Protein 5HYG (pdb70)

InterPro domains:
  IPR012348 Ribonucleotide reductase-like [G3DSA:1.10.620.20] (25-339)
  IPR025859 AurF/CmlI [PF11583] (31-324)

Radius of gyration: 19.38 Å; Cα contacts (8 Å, |Δi|>4): 356; chains: 1; bounding box: 43×36×59 Å

Secondary structure (DSSP, 8-state):
-HHHHHHHHHHHHH-TT---TTS-SS-GGG-GGGGSGGGGGS-HHHHHHHHHHHHHHHHHHHHHHIIIIIHHHHHHHHHT-STT---HHHHHHHHHHHHHHHHHHHHHHHHHHHHHHHHTS---GGGS---HHHHHHHHHHHH--SHHHHHHHHHHHHHHHHHHHHHHHHHHHT-SSS-HHHHHHHHHHHHHHHHHHHHHHHHHHHHHHHS-HHHHHHHHHHHHHHHHHHHS--HHHHHHHHHHTT-TTHHHHHHHHHHHHTT--S----HHHHHHHHHTT-

Organism: Streptomyces venezuelae (strain ATCC 10712 / CBS 650.69 / DSM 40230 / JCM 4526 / NBRC 13096 / PD 04745) (NCBI:txid953739)

Foldseek 3Di:
DVLLQVCLVCVCPQALVVDDPPFAAADLVLALCSPPCLVVVDDPVLSRVLSLLSLLVLLQQLLLCLPVFALVLLVCLLVVLFPQHDDDSLPSSSVSVNVRSVVLNVLSVVSNVVSCVVVVHCSDPVLFDHFQLNVLLVVQCVPDDDPSLNSLLSLLLNLLCLLQVLLVLVNQLPDPRHDVSSNVSSVSSSSSSVSSLVSSLVVLLRRLVRDDPVSNVSSVVSNVSNNVRVFARRLPRSLSVCVVVVSPPSVVRSVVSCVVCVVPTNRDPPVRVVVSCVVSVD

Structure (mmCIF, N/CA/C/O backbone):
data_5HYG
#
_entry.id   5HYG
#
_cell.length_a   56.539
_cell.length_b   56.539
_cell.length_c   150.474
_cell.angle_alpha   90.00
_cell.angle_beta   90.00
_cell.angle_gamma   1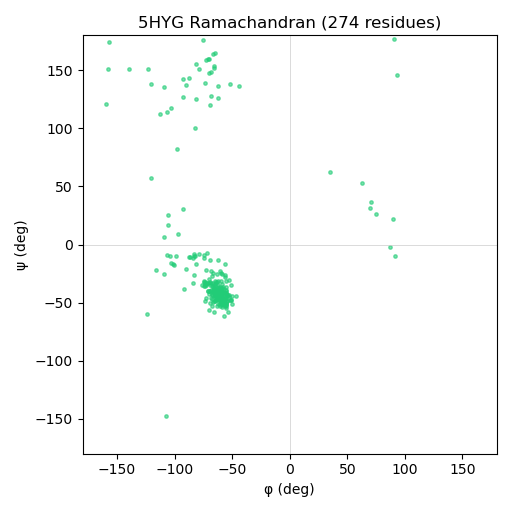20.00
#
_symmetry.space_group_name_H-M   'P 32 2 1'
#
loop_
_entity.id
_entity.type
_entity.pdbx_description
1 polymer 'Uncharacterized protein'
2 non-polymer 'FE (III) ION'
3 non-polymer 'L(+)-TARTARIC ACID'
4 non-polymer 'HYDROGEN PEROXIDE'
5 water water
#
loop_
_atom_site.group_PDB
_atom_site.id
_atom_site.type_symbol
_atom_site.label_atom_id
_atom_site.label_alt_id
_atom_site.label_comp_id
_atom_site.label_asym_id
_atom_site.label_entity_id
_atom_site.label_seq_id
_atom_site.pdbx_PDB_ins_code
_atom_site.Cartn_x
_atom_site.Cartn_y
_atom_site.Cartn_z
_atom_site.occupancy
_atom_site.B_iso_or_equiv
_atom_site.auth_seq_id
_atom_site.auth_comp_id
_atom_site.auth_asym_id
_atom_site.auth_atom_id
_atom_site.pdbx_PDB_model_num
ATOM 1 N N . ASN A 1 13 ? 44.521 30.830 192.645 1.00 62.46 35 ASN A N 1
ATOM 2 C CA . ASN A 1 13 ? 44.711 30.278 191.271 1.00 64.66 35 ASN A CA 1
ATOM 3 C C . ASN A 1 13 ? 46.044 30.728 190.689 1.00 65.09 35 ASN A C 1
ATOM 4 O O . ASN A 1 13 ? 46.189 31.871 190.253 1.00 68.83 35 ASN A O 1
ATOM 9 N N . ALA A 1 14 ? 47.012 29.817 190.676 1.00 62.91 36 ALA A N 1
ATOM 10 C CA . ALA A 1 14 ? 48.367 30.131 190.235 1.00 62.85 36 ALA A CA 1
ATOM 11 C C . ALA A 1 14 ? 48.491 30.268 188.721 1.00 58.31 36 ALA A C 1
ATOM 12 O O . ALA A 1 14 ? 49.523 30.725 188.250 1.00 60.80 36 ALA A O 1
ATOM 14 N N . VAL A 1 15 ? 47.471 29.865 187.963 1.00 55.95 37 VAL A N 1
ATOM 15 C CA . VAL A 1 15 ? 47.446 30.144 186.520 1.00 63.29 37 VAL A CA 1
ATOM 16 C C . VAL A 1 15 ? 47.340 31.660 186.345 1.00 59.56 37 VAL A C 1
ATOM 17 O O . VAL A 1 15 ? 48.206 32.305 185.743 1.00 56.37 37 VAL A O 1
ATOM 21 N N . ILE A 1 16 ? 46.272 32.201 186.921 1.00 60.73 38 ILE A N 1
ATOM 22 C CA . ILE A 1 16 ? 45.970 33.632 186.897 1.00 59.59 38 ILE A CA 1
ATOM 23 C C . ILE A 1 16 ? 47.142 34.442 187.461 1.00 58.21 38 ILE A C 1
ATOM 24 O O . ILE A 1 16 ? 47.627 35.380 186.821 1.00 54.53 38 ILE A O 1
ATOM 29 N N . ASN A 1 17 ? 47.623 34.051 188.639 1.00 61.21 39 ASN A N 1
ATOM 30 C CA . ASN A 1 17 ? 48.624 34.841 189.375 1.00 59.87 39 ASN A CA 1
ATOM 31 C C . ASN A 1 17 ? 49.856 35.242 188.564 1.00 60.14 39 ASN A C 1
ATOM 32 O O . ASN A 1 17 ? 50.247 36.404 188.587 1.00 59.77 39 ASN A O 1
ATOM 37 N N . ARG A 1 18 ? 50.469 34.309 187.841 1.00 61.93 40 ARG A N 1
ATOM 38 C CA . ARG A 1 18 ? 51.707 34.647 187.124 1.00 65.51 40 ARG A CA 1
ATOM 39 C C . ARG A 1 18 ? 51.463 35.316 185.765 1.00 58.01 40 ARG A C 1
ATOM 40 O O . ARG A 1 18 ? 52.300 36.085 185.289 1.00 59.73 40 ARG A O 1
ATOM 48 N N . LEU A 1 19 ? 50.318 35.037 185.157 1.00 57.17 41 LEU A N 1
ATOM 49 C CA . LEU A 1 19 ? 49.874 35.811 183.997 1.00 54.19 41 LEU A CA 1
ATOM 50 C C . LEU A 1 19 ? 49.796 37.274 184.379 1.00 50.70 41 LEU A C 1
ATOM 51 O O . LEU A 1 19 ? 50.339 38.137 183.697 1.00 51.78 41 LEU A O 1
ATOM 56 N N . VAL A 1 20 ? 49.144 37.538 185.501 1.00 49.46 42 VAL A N 1
ATOM 57 C CA . VAL A 1 20 ? 49.111 38.885 186.072 1.00 46.89 42 VAL A CA 1
ATOM 58 C C . VAL A 1 20 ? 50.524 39.386 186.281 1.00 49.35 42 VAL A C 1
ATOM 59 O O . VAL A 1 20 ? 50.831 40.548 185.986 1.00 44.45 42 VAL A O 1
ATOM 63 N N . GLY A 1 21 ? 51.390 38.500 186.776 1.00 51.45 43 GLY A N 1
ATOM 64 C CA . GLY A 1 21 ? 52.745 38.875 187.126 1.00 48.42 43 GLY A CA 1
ATOM 65 C C . GLY A 1 21 ? 53.626 39.281 185.964 1.00 47.76 43 GLY A C 1
ATOM 66 O O . GLY A 1 21 ? 54.299 40.306 186.038 1.00 50.58 43 GLY A O 1
ATOM 67 N N . ASN A 1 22 ? 53.647 38.481 184.898 1.00 49.42 44 ASN A N 1
ATOM 68 C CA . ASN A 1 22 ? 54.550 38.762 183.766 1.00 53.97 44 ASN A CA 1
ATOM 69 C C . ASN A 1 22 ? 53.890 39.334 182.493 1.00 53.19 44 ASN A C 1
ATOM 70 O O . ASN A 1 22 ? 54.503 39.327 181.411 1.00 53.60 44 ASN A O 1
ATOM 75 N N . TRP A 1 23 ? 52.662 39.838 182.620 1.00 49.76 45 TRP A N 1
ATOM 76 C CA . TRP A 1 23 ? 51.973 40.487 181.488 1.00 43.94 45 TRP A CA 1
ATOM 77 C C . TRP A 1 23 ? 52.828 41.610 180.901 1.00 41.12 45 TRP A C 1
ATOM 78 O O . TRP A 1 23 ? 53.026 41.671 179.687 1.00 40.20 45 TRP A O 1
ATOM 89 N N . HIS A 1 24 ? 53.353 42.488 181.754 1.00 43.85 46 HIS A N 1
ATOM 90 C CA . HIS A 1 24 ? 54.237 43.573 181.293 1.00 46.97 46 HIS A CA 1
ATOM 91 C C . HIS A 1 24 ? 55.464 43.066 180.512 1.00 49.80 46 HIS A C 1
ATOM 92 O O . HIS A 1 24 ? 56.098 43.833 179.788 1.00 51.17 46 HIS A O 1
ATOM 99 N N . ARG A 1 25 ? 55.778 41.778 180.637 1.00 53.05 47 ARG A N 1
ATOM 100 C CA . ARG A 1 25 ? 56.901 41.186 179.922 1.00 59.17 47 ARG A CA 1
ATOM 101 C C . ARG A 1 25 ? 56.500 40.578 178.566 1.00 54.11 47 ARG A C 1
ATOM 102 O O . ARG A 1 25 ? 57.246 40.699 177.608 1.00 51.27 47 ARG A O 1
ATOM 110 N N . ARG A 1 26 ? 55.332 39.945 178.472 1.00 51.90 48 ARG A N 1
ATOM 111 C CA . ARG A 1 26 ? 54.975 39.202 177.249 1.00 50.30 48 ARG A CA 1
ATOM 112 C C . ARG A 1 26 ? 54.011 39.921 176.288 1.00 48.54 48 ARG A C 1
ATOM 113 O O . ARG A 1 26 ? 53.874 39.507 175.128 1.00 44.86 48 ARG A O 1
ATOM 121 N N . ALA A 1 27 ? 53.326 40.961 176.767 1.00 45.21 49 ALA A N 1
ATOM 122 C CA . ALA A 1 27 ? 52.198 41.540 176.019 1.00 42.89 49 ALA A CA 1
ATOM 123 C C . ALA A 1 27 ? 52.651 42.228 174.744 1.00 40.89 49 ALA A C 1
ATOM 124 O O . ALA A 1 27 ? 53.513 43.101 174.772 1.00 40.93 49 ALA A O 1
ATOM 126 N N . ALA A 1 28 ? 52.031 41.869 173.628 1.00 44.18 50 ALA A N 1
ATOM 127 C CA . ALA A 1 28 ? 52.337 42.492 172.347 1.00 43.88 50 ALA A CA 1
ATOM 128 C C . ALA A 1 28 ? 52.295 44.027 172.419 1.00 45.78 50 ALA A C 1
ATOM 129 O O . ALA A 1 28 ? 53.088 44.705 171.763 1.00 47.50 50 ALA A O 1
ATOM 131 N N . VAL A 1 29 ? 51.395 44.584 173.231 1.00 43.43 51 VAL A N 1
ATOM 132 C CA . VAL A 1 29 ? 51.262 46.039 173.309 1.00 42.81 51 VAL A CA 1
ATOM 133 C C . VAL A 1 29 ? 52.550 46.735 173.817 1.00 47.92 51 VAL A C 1
ATOM 134 O O . VAL A 1 29 ? 52.691 47.955 173.695 1.00 47.04 51 VAL A O 1
ATOM 138 N N . LYS A 1 30 ? 53.474 45.944 174.361 1.00 50.55 52 LYS A N 1
ATOM 139 C CA . LYS A 1 30 ? 54.805 46.415 174.764 1.00 52.65 52 LYS A CA 1
ATOM 140 C C . LYS A 1 30 ? 55.925 45.667 174.023 1.00 54.27 52 LYS A C 1
ATOM 141 O O . LYS A 1 30 ? 56.282 45.993 172.883 1.00 53.02 52 LYS A O 1
ATOM 147 N N . PHE A 1 40 ? 56.134 45.962 152.450 1.00 62.25 62 PHE A N 1
ATOM 148 C CA . PHE A 1 40 ? 55.049 45.756 151.491 1.00 61.13 62 PHE A CA 1
ATOM 149 C C . PHE A 1 40 ? 55.577 45.376 150.115 1.00 61.42 62 PHE A C 1
ATOM 150 O O . PHE A 1 40 ? 56.338 46.130 149.516 1.00 64.40 62 PHE A O 1
ATOM 158 N N . ASP A 1 41 ? 55.173 44.209 149.621 1.00 59.06 63 ASP A N 1
ATOM 159 C CA . ASP A 1 41 ? 55.449 43.811 148.248 1.00 60.72 63 ASP A CA 1
ATOM 160 C C . ASP A 1 41 ? 54.110 43.766 147.498 1.00 57.74 63 ASP A C 1
ATOM 161 O O . ASP A 1 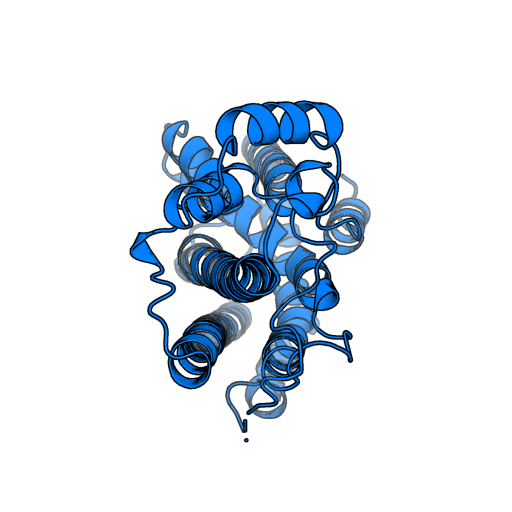41 ? 53.265 42.919 147.796 1.00 51.83 63 ASP A O 1
ATOM 166 N N . PRO A 1 42 ? 53.905 44.684 146.524 1.00 58.64 64 PRO A N 1
ATOM 167 C CA . PRO A 1 42 ? 52.703 44.631 145.678 1.00 52.93 64 PRO A CA 1
ATOM 168 C C . PRO A 1 42 ? 52.565 43.294 144.971 1.00 52.55 64 PRO A C 1
ATOM 169 O O . PRO A 1 42 ? 51.457 42.895 144.638 1.00 52.16 64 PRO A O 1
ATOM 173 N N . GLY A 1 43 ? 53.687 42.613 144.743 1.00 51.32 65 GLY A N 1
ATOM 174 C CA . GLY A 1 43 ? 53.688 41.261 144.192 1.00 52.35 65 GLY A CA 1
ATOM 175 C C . GLY A 1 43 ? 53.160 40.138 145.081 1.00 52.01 65 GLY A C 1
ATOM 176 O O . GLY A 1 43 ? 52.908 39.030 144.588 1.00 56.59 65 GLY A O 1
ATOM 177 N N . ARG A 1 44 ? 52.992 40.390 146.378 1.00 49.51 66 ARG A N 1
ATOM 178 C CA . ARG A 1 44 ? 52.421 39.371 147.287 1.00 48.87 66 ARG A CA 1
ATOM 179 C C . ARG A 1 44 ? 50.904 39.534 147.414 1.00 45.89 66 ARG A C 1
ATOM 180 O O . ARG A 1 44 ? 50.415 40.667 147.492 1.00 46.51 66 ARG A O 1
ATOM 188 N N . PRO A 1 45 ? 50.154 38.415 147.491 1.00 44.11 67 PRO A N 1
ATOM 189 C CA . PRO A 1 45 ? 48.738 38.531 147.843 1.00 40.23 67 PRO A CA 1
ATOM 190 C C . PRO A 1 45 ? 48.542 39.035 149.289 1.00 37.79 67 PRO A C 1
ATOM 191 O O . PRO A 1 45 ? 49.407 38.837 150.152 1.00 33.69 67 PRO A O 1
ATOM 195 N N . ASP A 1 46 ? 47.426 39.710 149.543 1.00 36.93 68 ASP A N 1
ATOM 196 C CA . ASP A 1 46 ? 47.151 40.272 150.867 1.00 34.66 68 ASP A CA 1
ATOM 197 C C . ASP A 1 46 ? 46.455 39.247 151.781 1.00 33.76 68 ASP A C 1
ATOM 198 O O . ASP A 1 46 ? 46.307 39.484 152.975 1.00 35.97 68 ASP A O 1
ATOM 203 N N . PHE A 1 47 ? 46.019 38.133 151.202 1.00 32.37 69 PHE A N 1
ATOM 204 C CA . PHE A 1 47 ? 45.154 37.176 151.853 1.00 33.38 69 PHE A CA 1
ATOM 205 C C . PHE A 1 47 ? 45.341 35.823 151.157 1.00 35.99 69 PHE A C 1
ATOM 206 O O . PHE A 1 47 ? 46.078 35.748 150.175 1.00 35.07 69 PHE A O 1
ATOM 214 N N . ARG A 1 48 ? 44.719 34.767 151.689 1.00 37.98 70 ARG A N 1
ATOM 215 C CA . ARG A 1 48 ? 44.753 33.419 151.097 1.00 41.94 70 ARG A CA 1
ATOM 216 C C . ARG A 1 48 ? 43.567 33.182 150.164 1.00 43.57 70 ARG A C 1
ATOM 217 O O . ARG A 1 48 ? 42.409 33.332 150.572 1.00 41.95 70 ARG A O 1
ATOM 225 N N . GLU A 1 49 ? 43.844 32.758 148.931 1.00 42.16 71 GLU A N 1
ATOM 226 C CA . GLU A 1 49 ? 42.793 32.450 147.966 1.00 43.33 71 GLU A CA 1
ATOM 227 C C . GLU A 1 49 ? 41.790 31.431 148.476 1.00 43.23 71 GLU A C 1
ATOM 228 O O . GLU A 1 49 ? 40.591 31.548 148.193 1.00 39.31 71 GLU A O 1
ATOM 234 N N . ASP A 1 50 ? 42.275 30.417 149.200 1.00 41.50 72 ASP A N 1
ATOM 235 C CA . ASP A 1 50 ? 41.412 29.313 149.651 1.00 39.64 72 ASP A CA 1
ATOM 236 C C . ASP A 1 50 ? 40.428 29.705 150.768 1.00 38.33 72 ASP A C 1
ATOM 237 O O . ASP A 1 50 ? 39.541 28.919 151.119 1.00 38.65 72 ASP A O 1
ATOM 242 N N . MET A 1 51 ? 40.563 30.919 151.300 1.00 33.90 73 MET A N 1
ATOM 243 C CA . MET A 1 51 ? 39.581 31.461 152.257 1.00 35.12 73 MET A CA 1
ATOM 244 C C . MET A 1 51 ? 38.516 32.377 151.618 1.00 34.92 73 MET A C 1
ATOM 245 O O . MET A 1 51 ? 37.753 33.025 152.325 1.00 35.83 73 MET A O 1
ATOM 250 N N . ILE A 1 52 ? 38.485 32.424 150.288 1.00 33.40 74 ILE A N 1
ATOM 251 C CA . ILE A 1 52 ? 37.472 33.163 149.517 1.00 34.42 74 ILE A CA 1
ATOM 252 C C . ILE A 1 52 ? 36.474 32.160 148.983 1.00 35.81 74 ILE A C 1
ATOM 253 O O . ILE A 1 52 ? 36.838 31.279 148.192 1.00 35.78 74 ILE A O 1
ATOM 258 N N . PRO A 1 53 ? 35.203 32.265 149.396 1.00 35.68 75 PRO A N 1
ATOM 259 C CA . PRO A 1 53 ? 34.246 31.275 148.888 1.00 36.82 75 PRO A CA 1
ATOM 260 C C . PRO A 1 53 ? 34.175 31.137 147.359 1.00 37.08 75 PRO A C 1
ATOM 261 O O . PRO A 1 53 ? 34.075 30.008 146.841 1.00 37.63 75 PRO A O 1
ATOM 265 N N A PHE A 1 54 ? 34.208 32.276 146.666 0.50 34.81 76 PHE A N 1
ATOM 266 N N B PHE A 1 54 ? 34.232 32.243 146.629 0.50 37.64 76 PHE A N 1
ATOM 267 C CA A PHE A 1 54 ? 34.151 32.329 145.204 0.50 33.68 76 PHE A CA 1
ATOM 268 C CA B PHE A 1 54 ? 34.113 32.181 145.172 0.50 38.35 76 PHE A CA 1
ATOM 269 C C A PHE A 1 54 ? 35.357 31.654 144.528 0.50 35.90 76 PHE A C 1
ATOM 270 C C B PHE A 1 54 ? 35.391 31.680 144.487 0.50 38.71 76 PHE A C 1
ATOM 271 O O A PHE A 1 54 ? 35.257 31.239 143.380 0.50 34.67 76 PHE A O 1
ATOM 272 O O B PHE A 1 54 ? 35.385 31.421 143.290 0.50 37.83 76 PHE A O 1
ATOM 287 N N . ARG A 1 55 ? 36.482 31.533 145.239 1.00 39.19 77 ARG A N 1
ATOM 288 C CA . ARG A 1 55 ? 37.659 30.807 144.725 1.00 40.01 77 ARG A CA 1
ATOM 289 C C . ARG A 1 55 ? 37.311 29.375 144.310 1.00 41.37 77 ARG A C 1
ATOM 290 O O . ARG A 1 55 ? 37.885 28.856 143.348 1.00 39.35 77 ARG A O 1
ATOM 298 N N . GLY A 1 56 ? 36.376 28.751 145.030 1.00 40.05 78 GLY A N 1
ATOM 299 C CA . GLY A 1 56 ? 35.927 27.387 144.725 1.00 41.34 78 GLY A CA 1
ATOM 300 C C . GLY A 1 56 ? 34.710 27.291 143.821 1.00 40.82 78 GLY A C 1
ATOM 301 O O . GLY A 1 56 ? 33.930 26.353 143.928 1.00 39.82 78 GLY A O 1
ATOM 302 N N . HIS A 1 57 ? 34.536 28.248 142.918 1.00 38.90 79 HIS A N 1
ATOM 303 C CA . HIS A 1 57 ? 33.365 28.251 142.041 1.00 40.40 79 HIS A CA 1
ATOM 304 C C . HIS A 1 57 ? 33.867 28.682 140.659 1.00 40.01 79 HIS A C 1
ATOM 305 O O . HIS A 1 57 ? 34.871 29.389 140.587 1.00 41.76 79 HIS A O 1
ATOM 312 N N . PRO A 1 58 ? 33.214 28.223 139.563 1.00 43.96 80 PRO A N 1
ATOM 313 C CA . PRO A 1 58 ? 33.700 28.561 138.204 1.00 44.72 80 PRO A CA 1
ATOM 314 C C . PRO A 1 58 ? 33.765 30.053 137.875 1.00 44.45 80 PRO A C 1
ATOM 315 O O . PRO A 1 58 ? 34.552 30.452 137.012 1.00 45.10 80 PRO A O 1
ATOM 319 N N . ILE A 1 59 ? 32.958 30.872 138.561 1.00 42.30 81 ILE A N 1
ATOM 320 C CA . ILE A 1 59 ? 32.963 32.336 138.356 1.00 38.33 81 ILE A CA 1
ATOM 321 C C . ILE A 1 59 ? 34.356 32.938 138.558 1.00 36.17 81 ILE A C 1
ATOM 322 O O . ILE A 1 59 ? 34.683 33.950 137.950 1.00 37.36 81 ILE A O 1
ATOM 327 N N . TRP A 1 60 ? 35.183 32.309 139.396 1.00 36.32 82 TRP A N 1
ATOM 328 C CA . TRP A 1 60 ? 36.567 32.755 139.624 1.00 36.68 82 TRP A CA 1
ATOM 329 C C . TRP A 1 60 ? 37.348 32.845 138.304 1.00 43.01 82 TRP A C 1
ATOM 330 O O . TRP A 1 60 ? 38.155 33.763 138.123 1.00 42.37 82 TRP A O 1
ATOM 341 N N . GLU A 1 61 ? 37.078 31.919 137.381 1.00 46.91 83 GLU A N 1
ATOM 342 C CA . GLU A 1 61 ? 37.702 31.935 136.046 1.00 51.54 83 GLU A CA 1
ATOM 343 C C . GLU A 1 61 ? 37.271 33.116 135.179 1.00 50.11 83 GLU A C 1
ATOM 344 O O . GLU A 1 61 ? 37.986 33.501 134.280 1.00 48.75 83 GLU A O 1
ATOM 350 N N . ARG A 1 62 ? 36.105 33.692 135.432 1.00 51.02 84 ARG A N 1
ATOM 351 C CA . ARG A 1 62 ? 35.672 34.865 134.674 1.00 52.96 84 ARG A CA 1
ATOM 352 C C . ARG A 1 62 ? 36.285 36.161 135.222 1.00 47.62 84 ARG A C 1
ATOM 353 O O . ARG A 1 62 ? 36.158 37.209 134.605 1.00 44.37 84 ARG A O 1
ATOM 361 N N . LEU A 1 63 ? 36.932 36.108 136.383 1.00 41.24 85 LEU A N 1
ATOM 362 C CA . LEU A 1 63 ? 37.410 37.333 136.995 1.00 40.29 85 LEU A CA 1
ATOM 363 C C . LEU A 1 63 ? 38.801 37.670 136.459 1.00 40.35 85 LEU A C 1
ATOM 364 O O . LEU A 1 63 ? 39.621 36.767 136.222 1.00 38.26 85 LEU A O 1
ATOM 369 N N . SER A 1 64 ? 39.027 38.976 136.289 1.00 37.97 86 SER A N 1
ATOM 370 C CA . SER A 1 64 ? 40.306 39.563 135.912 1.00 35.39 86 SER A CA 1
ATOM 371 C C . SER A 1 64 ? 41.323 39.477 137.056 1.00 37.74 86 SER A C 1
ATOM 372 O O . SER A 1 64 ? 40.938 39.351 138.241 1.00 33.07 86 SER A O 1
ATOM 375 N N . ASP A 1 65 ? 42.612 39.577 136.712 1.00 35.51 87 ASP A N 1
ATOM 376 C CA . ASP A 1 65 ? 43.676 39.599 137.729 1.00 38.45 87 ASP A CA 1
ATOM 377 C C . ASP A 1 65 ? 43.498 40.769 138.709 1.00 38.90 87 ASP A C 1
ATOM 378 O O . ASP A 1 65 ? 43.764 40.634 139.913 1.00 34.80 87 ASP A O 1
ATOM 383 N N . GLU A 1 66 ? 43.047 41.911 138.190 1.00 34.63 88 GLU A N 1
ATOM 384 C CA . GLU A 1 66 ? 42.751 43.058 139.039 1.00 36.26 88 GLU A CA 1
ATOM 385 C C . GLU A 1 66 ? 41.643 42.760 140.054 1.00 33.27 88 GLU A C 1
ATOM 386 O O . GLU A 1 66 ? 41.782 43.092 141.226 1.00 33.76 88 GLU A O 1
ATOM 392 N N . THR A 1 67 ? 40.547 42.161 139.597 1.00 31.41 89 THR A N 1
ATOM 393 C CA . THR A 1 67 ? 39.428 41.817 140.477 1.00 32.51 89 THR A CA 1
ATOM 394 C C . THR A 1 67 ? 39.838 40.751 141.507 1.00 34.55 89 THR A C 1
ATOM 395 O O . THR A 1 67 ? 39.513 40.879 142.681 1.00 35.22 89 THR A O 1
ATOM 399 N N . ARG A 1 68 ? 40.552 39.717 141.059 1.00 34.12 90 ARG A N 1
ATOM 400 C CA . ARG A 1 68 ? 41.099 38.686 141.956 1.00 35.68 90 ARG A CA 1
ATOM 401 C C . ARG A 1 68 ? 41.952 39.277 143.056 1.00 33.81 90 ARG A C 1
ATOM 402 O O . ARG A 1 68 ? 41.825 38.897 144.225 1.00 35.21 90 ARG A O 1
ATOM 410 N N . SER A 1 69 ? 42.801 40.220 142.674 1.00 30.68 91 SER A N 1
ATOM 411 C CA . SER A 1 69 ? 43.677 40.911 143.601 1.00 30.86 91 SER A CA 1
ATOM 412 C C . SER A 1 69 ? 42.856 41.694 144.624 1.00 31.37 91 SER A C 1
ATOM 413 O O . SER A 1 69 ? 43.145 41.641 145.819 1.00 31.56 91 SER A O 1
ATOM 416 N N . ARG A 1 70 ? 41.834 42.422 144.158 1.00 30.48 92 ARG A N 1
ATOM 417 C CA . ARG A 1 70 ? 41.013 43.244 145.066 1.00 31.89 92 ARG A CA 1
ATOM 418 C C . ARG A 1 70 ? 40.163 42.375 146.003 1.00 29.34 92 ARG A C 1
ATOM 419 O O . ARG A 1 70 ? 39.847 42.790 147.124 1.00 30.64 92 ARG A O 1
ATOM 427 N N . LEU A 1 71 ? 39.749 41.212 145.516 1.00 30.49 93 LEU A N 1
ATOM 428 C CA . LEU A 1 71 ? 39.068 40.223 146.367 1.00 32.05 93 LEU A CA 1
ATOM 429 C C . LEU A 1 71 ? 39.974 39.703 147.502 1.00 32.56 93 LEU A C 1
ATOM 430 O O . LEU A 1 71 ? 39.507 39.486 148.615 1.00 31.33 93 LEU A O 1
ATOM 435 N N . LEU A 1 72 ? 41.256 39.499 147.202 1.00 32.35 94 LEU A N 1
ATOM 436 C CA . LEU A 1 72 ? 42.251 39.154 148.209 1.00 33.83 94 LEU A CA 1
ATOM 437 C C . LEU A 1 72 ? 42.408 40.286 149.253 1.00 33.38 94 LEU A C 1
ATOM 438 O O . LEU A 1 72 ? 42.299 40.037 150.451 1.00 33.43 94 LEU A O 1
ATOM 443 N N . SER A 1 73 ? 42.615 41.523 148.805 1.00 31.13 95 SER A N 1
ATOM 444 C CA . SER A 1 73 ? 42.629 42.696 149.693 1.00 30.48 95 SER A CA 1
ATOM 445 C C . SER A 1 73 ? 41.340 42.798 150.530 1.00 29.93 95 SER A C 1
ATOM 446 O O . SER A 1 73 ? 41.411 42.970 151.741 1.00 26.64 95 SER A O 1
ATOM 449 N N . TRP A 1 74 ? 40.180 42.668 149.889 1.00 26.78 96 TRP A N 1
ATOM 450 C CA . TRP A 1 74 ? 38.880 42.710 150.609 1.00 29.64 96 TRP A CA 1
ATOM 451 C C . TRP A 1 74 ? 38.774 41.602 151.668 1.00 28.52 96 TRP A C 1
ATOM 452 O O . TRP A 1 74 ? 38.200 41.806 152.732 1.00 29.95 96 TRP A O 1
ATOM 463 N N . GLY A 1 75 ? 39.325 40.443 151.328 1.00 26.87 97 GLY A N 1
ATOM 464 C CA . GLY A 1 75 ? 39.400 39.294 152.228 1.00 30.39 97 GLY A CA 1
ATOM 465 C C . GLY A 1 75 ? 40.102 39.634 153.523 1.00 28.18 97 GLY A C 1
ATOM 466 O O . GLY A 1 75 ? 39.544 39.433 154.596 1.00 30.26 97 GLY A O 1
ATOM 467 N N . TRP A 1 76 ? 41.300 40.194 153.415 1.00 26.26 98 TRP A N 1
ATOM 468 C CA . TRP A 1 76 ? 42.089 40.672 154.563 1.00 26.98 98 TRP A CA 1
ATOM 469 C C . TRP A 1 76 ? 41.378 41.746 155.386 1.00 27.86 98 TRP A C 1
ATOM 470 O O . TRP A 1 76 ? 41.245 41.639 156.597 1.00 28.62 98 TRP A O 1
ATOM 481 N N . VAL A 1 77 ? 40.888 42.778 154.705 1.00 28.21 99 VAL A N 1
ATOM 482 C CA . VAL A 1 77 ? 40.064 43.802 155.314 1.00 27.19 99 VAL A CA 1
ATOM 483 C C . VAL A 1 77 ? 38.855 43.214 156.072 1.00 26.18 99 VAL A C 1
ATOM 484 O O . VAL A 1 77 ? 38.595 43.596 157.197 1.00 28.04 99 VAL A O 1
ATOM 488 N N . ALA A 1 78 ? 38.154 42.261 155.469 1.00 26.98 100 ALA A N 1
ATOM 489 C CA . ALA A 1 78 ? 37.030 41.612 156.118 1.00 26.60 100 ALA A CA 1
ATOM 490 C C . ALA A 1 78 ? 37.479 40.798 157.347 1.00 28.18 100 ALA A C 1
ATOM 491 O O . ALA A 1 78 ? 36.834 40.830 158.390 1.00 28.64 100 ALA A O 1
ATOM 493 N N . TYR A 1 79 ? 38.605 40.113 157.221 1.00 28.39 101 TYR A N 1
ATOM 494 C CA . TYR A 1 79 ? 39.172 39.334 158.314 1.00 29.79 101 TYR A CA 1
ATOM 495 C C . TYR A 1 79 ? 39.533 40.245 159.501 1.00 30.19 101 TYR A C 1
ATOM 496 O O . TYR A 1 79 ? 39.281 39.911 160.667 1.00 28.50 101 TYR A O 1
ATOM 505 N N . ASN A 1 80 ? 40.082 41.412 159.201 1.00 29.00 102 ASN A N 1
ATOM 506 C CA . ASN A 1 80 ? 40.393 42.392 160.229 1.00 28.30 102 ASN A CA 1
ATOM 507 C C . ASN A 1 80 ? 39.133 42.923 160.893 1.00 30.22 102 ASN A C 1
ATOM 508 O O . ASN A 1 80 ? 39.087 43.076 162.127 1.00 26.66 102 ASN A O 1
ATOM 513 N N . ARG A 1 81 ? 38.111 43.166 160.073 1.00 27.83 103 ARG A N 1
ATOM 514 C CA . ARG A 1 81 ? 36.856 43.735 160.558 1.00 29.45 103 ARG A CA 1
ATOM 515 C C . ARG A 1 81 ? 36.164 42.768 161.513 1.00 27.80 103 ARG A C 1
ATOM 516 O O . ARG A 1 81 ? 35.615 43.186 162.545 1.00 26.03 103 ARG A O 1
ATOM 524 N N . ASN A 1 82 ? 36.161 41.492 161.139 1.00 27.09 104 ASN A N 1
ATOM 525 C CA . ASN A 1 82 ? 35.570 40.435 161.964 1.00 27.98 104 ASN A CA 1
ATOM 526 C C . ASN A 1 82 ? 36.275 40.373 163.318 1.00 27.29 104 ASN A C 1
ATOM 527 O O . ASN A 1 82 ? 35.636 40.248 164.374 1.00 28.74 104 ASN A O 1
ATOM 532 N N . THR A 1 83 ? 37.594 40.446 163.281 1.00 26.81 105 THR A N 1
ATOM 533 C CA . THR A 1 83 ? 38.402 40.419 164.502 1.00 27.78 105 THR A CA 1
ATOM 534 C C . THR A 1 83 ? 38.110 41.630 165.396 1.00 28.65 105 THR A C 1
ATOM 535 O O . THR A 1 83 ? 37.925 41.465 166.600 1.00 28.44 105 THR A O 1
ATOM 539 N N . VAL A 1 84 ? 38.060 42.833 164.813 1.00 26.18 106 VAL A N 1
ATOM 540 C CA . VAL A 1 84 ? 37.705 44.069 165.559 1.00 26.97 106 VAL A CA 1
ATOM 541 C C . VAL A 1 84 ? 36.293 43.941 166.182 1.00 26.95 106 VAL A C 1
ATOM 542 O O . VAL A 1 84 ? 36.055 44.292 167.349 1.00 25.31 106 VAL A O 1
ATOM 546 N N . LEU A 1 85 ? 35.351 43.468 165.378 1.00 25.23 107 LEU A N 1
ATOM 547 C CA . LEU A 1 85 ? 33.986 43.274 165.850 1.00 26.47 107 LEU A CA 1
ATOM 548 C C . LEU A 1 85 ? 33.897 42.266 167.035 1.00 26.80 107 LEU A C 1
ATOM 549 O O . LEU A 1 85 ? 33.150 42.513 167.991 1.00 26.61 107 LEU A O 1
ATOM 554 N N . ILE A 1 86 ? 34.647 41.166 166.961 1.00 26.47 108 ILE A N 1
ATOM 555 C CA . ILE A 1 86 ? 34.808 40.223 168.085 1.00 27.86 108 ILE A CA 1
ATOM 556 C C . ILE A 1 86 ? 35.367 40.906 169.345 1.00 28.48 108 ILE A C 1
ATOM 557 O O . ILE A 1 86 ? 34.768 40.810 170.432 1.00 30.74 108 ILE A O 1
ATOM 562 N N . GLU A 1 87 ? 36.459 41.647 169.206 1.00 27.58 109 GLU A N 1
ATOM 563 C CA . GLU A 1 87 ? 37.071 42.315 170.357 1.00 29.64 109 GLU A CA 1
ATOM 564 C C . GLU A 1 87 ? 36.129 43.332 170.977 1.00 29.06 109 GLU A C 1
ATOM 565 O O . GLU A 1 87 ? 35.991 43.382 172.177 1.00 28.89 109 GLU A O 1
ATOM 571 N N . GLN A 1 88 ? 35.500 44.152 170.146 1.00 28.41 110 GLN A N 1
ATOM 572 C CA . GLN A 1 88 ? 34.691 45.272 170.615 1.00 29.52 110 GLN A CA 1
ATOM 573 C C . GLN A 1 88 ? 33.251 44.877 170.996 1.00 29.59 110 GLN A C 1
ATOM 574 O O . GLN A 1 88 ? 32.682 45.475 171.884 1.00 26.00 110 GLN A O 1
ATOM 580 N N . ARG A 1 89 ? 32.654 43.892 170.321 1.00 29.12 111 ARG A N 1
ATOM 581 C CA . ARG A 1 89 ? 31.248 43.564 170.598 1.00 31.44 111 ARG A CA 1
ATOM 582 C C . ARG A 1 89 ? 31.044 42.349 171.489 1.00 30.31 111 ARG A C 1
ATOM 583 O O . ARG A 1 89 ? 29.960 42.183 172.037 1.00 29.00 111 ARG A O 1
ATOM 591 N N . ILE A 1 90 ? 32.069 41.503 171.627 1.00 28.09 112 ILE A N 1
ATOM 592 C CA . ILE A 1 90 ? 31.928 40.226 172.313 1.00 27.88 112 ILE A CA 1
ATOM 593 C C . ILE A 1 90 ? 32.927 40.104 173.461 1.00 29.12 112 ILE A C 1
ATOM 594 O O . ILE A 1 90 ? 32.524 40.026 174.620 1.00 28.12 112 ILE A O 1
ATOM 599 N N . ALA A 1 91 ? 34.213 40.175 173.136 1.00 27.95 113 ALA A N 1
ATOM 600 C CA . ALA A 1 91 ? 35.267 39.884 174.097 1.00 29.36 113 ALA A CA 1
ATOM 601 C C . ALA A 1 91 ? 35.382 40.938 175.184 1.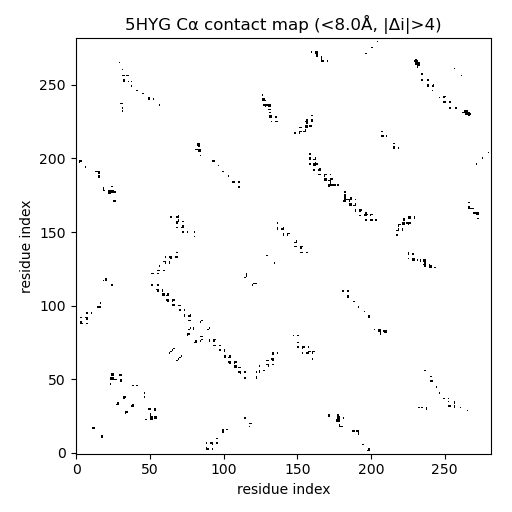00 29.22 113 ALA A C 1
ATOM 602 O O . ALA A 1 91 ? 35.287 40.636 176.375 1.00 28.04 113 ALA A O 1
ATOM 604 N N . ASN A 1 92 ? 35.582 42.198 174.802 1.00 30.28 114 ASN A N 1
ATOM 605 C CA . ASN A 1 92 ? 35.744 43.226 175.820 1.00 28.67 114 ASN A CA 1
ATOM 606 C C . ASN A 1 92 ? 34.443 43.417 176.645 1.00 31.14 114 ASN A C 1
ATOM 607 O O . ASN A 1 92 ? 34.508 43.597 177.864 1.00 30.48 114 ASN A O 1
ATOM 612 N N . PRO A 1 93 ? 33.264 43.344 175.992 1.00 28.69 115 PRO A N 1
ATOM 613 C CA . PRO A 1 93 ? 32.048 43.474 176.800 1.00 30.45 115 PRO A CA 1
ATOM 614 C C . PRO A 1 93 ? 31.890 42.345 177.843 1.00 29.70 115 PRO A C 1
ATOM 615 O O . PRO A 1 93 ? 31.465 42.615 178.971 1.00 28.00 115 PRO A O 1
ATOM 619 N N . ALA A 1 94 ? 32.296 41.124 177.492 1.00 27.10 116 ALA A N 1
ATOM 620 C CA . ALA A 1 94 ? 32.297 40.034 178.452 1.00 27.23 116 ALA A CA 1
ATOM 621 C C . ALA A 1 94 ? 33.292 40.288 179.579 1.00 27.75 116 ALA A C 1
ATOM 622 O O . ALA A 1 94 ? 32.962 40.121 180.760 1.00 28.48 116 ALA A O 1
ATOM 624 N N . PHE A 1 95 ? 34.490 40.742 179.222 1.00 28.55 117 PHE A N 1
ATOM 625 C CA . PHE A 1 95 ? 35.507 41.096 180.207 1.00 28.14 117 PHE A CA 1
ATOM 626 C C . PHE A 1 95 ? 35.027 42.160 181.178 1.00 29.42 117 PHE A C 1
ATOM 627 O O . PHE A 1 95 ? 35.299 42.059 182.361 1.00 27.86 117 PHE A O 1
ATOM 635 N N . GLU A 1 96 ? 34.317 43.165 180.660 1.00 30.78 118 GLU A N 1
ATOM 636 C CA . GLU A 1 96 ? 33.768 44.259 181.465 1.00 36.13 118 GLU A CA 1
ATOM 637 C C . GLU A 1 96 ? 32.686 43.757 182.445 1.00 34.06 118 GLU A C 1
ATOM 638 O O . GLU A 1 96 ? 32.642 44.183 183.609 1.00 31.48 118 GLU A O 1
ATOM 644 N N . LEU A 1 97 ? 31.828 42.851 181.968 1.00 30.99 119 LEU A N 1
ATOM 645 C CA . LEU A 1 97 ? 30.824 42.186 182.826 1.00 31.08 119 LEU A CA 1
ATOM 646 C C . LEU A 1 97 ? 31.446 41.347 183.930 1.00 30.50 119 LEU A C 1
ATOM 647 O O . LEU A 1 97 ? 30.997 41.378 185.063 1.00 32.00 119 LEU A O 1
ATOM 652 N N . VAL A 1 98 ? 32.514 40.632 183.606 1.00 31.91 120 VAL A N 1
ATOM 653 C CA . VAL A 1 98 ? 33.296 39.909 184.617 1.00 30.98 120 VAL A CA 1
ATOM 654 C C . VAL A 1 98 ? 33.776 40.843 185.729 1.00 32.67 120 VAL A C 1
ATOM 655 O O . VAL A 1 98 ? 33.536 40.580 186.913 1.00 35.25 120 VAL A O 1
ATOM 659 N N . ILE A 1 99 ? 34.424 41.943 185.367 1.00 33.46 121 ILE A N 1
ATOM 660 C CA . ILE A 1 99 ? 34.910 42.876 186.387 1.00 37.39 121 ILE A CA 1
ATOM 661 C C . ILE A 1 99 ? 33.771 43.538 187.177 1.00 41.49 121 ILE A C 1
ATOM 662 O O . ILE A 1 99 ? 33.938 43.832 188.364 1.00 45.62 121 ILE A O 1
ATOM 667 N N . GLY A 1 100 ? 32.639 43.798 186.521 1.00 41.24 122 GLY A N 1
ATOM 668 C CA . GLY A 1 100 ? 31.475 44.403 187.184 1.00 42.82 122 GLY A CA 1
ATOM 669 C C . GLY A 1 100 ? 30.702 43.461 188.098 1.00 44.22 122 GLY A C 1
ATOM 670 O O . GLY A 1 100 ? 29.809 43.892 188.818 1.00 45.97 122 GLY A O 1
ATOM 671 N N . GLY A 1 101 ? 31.022 42.172 188.062 1.00 42.86 123 GLY A N 1
ATOM 672 C CA . GLY A 1 101 ? 30.424 41.208 188.978 1.00 43.30 123 GLY A CA 1
ATOM 673 C C . GLY A 1 101 ? 29.142 40.579 188.470 1.00 41.56 123 GLY A C 1
ATOM 674 O O . GLY A 1 101 ? 28.359 40.070 189.257 1.00 42.47 123 GLY A O 1
ATOM 675 N N . ALA A 1 102 ? 28.932 40.589 187.155 1.00 38.28 124 ALA A N 1
ATOM 676 C CA . ALA A 1 102 ? 27.759 39.944 186.560 1.00 38.49 124 ALA A CA 1
ATOM 677 C C . ALA A 1 102 ? 27.628 38.426 186.792 1.00 38.17 124 ALA A C 1
ATOM 678 O O . ALA A 1 102 ? 26.522 37.895 186.676 1.00 34.23 124 ALA A O 1
ATOM 680 N N . TYR A 1 103 ? 28.736 37.734 187.083 1.00 35.63 125 TYR A N 1
ATOM 681 C CA . TYR A 1 103 ? 28.765 36.263 187.127 1.00 37.96 125 TYR A CA 1
ATOM 682 C C . TYR A 1 103 ? 29.178 35.766 188.521 1.00 40.65 125 TYR A C 1
ATOM 683 O O . TYR A 1 103 ? 30.097 36.337 189.117 1.00 39.66 125 TYR A O 1
ATOM 692 N N . PRO A 1 104 ? 28.516 34.707 189.036 1.00 40.43 126 PRO A N 1
ATOM 693 C CA . PRO A 1 104 ? 28.972 34.100 190.293 1.00 41.59 126 PRO A CA 1
ATOM 694 C C . PRO A 1 104 ? 30.258 33.314 190.113 1.00 41.86 126 PRO A C 1
ATOM 695 O O . PRO A 1 104 ? 30.582 32.883 188.991 1.00 43.88 126 PRO A O 1
ATOM 699 N N . GLY A 1 105 ? 30.971 33.107 191.212 1.00 41.89 127 GLY A N 1
ATOM 700 C CA . GLY A 1 105 ? 32.166 32.266 191.225 1.00 42.56 127 GLY A CA 1
ATOM 701 C C . GLY A 1 105 ? 33.481 32.945 190.861 1.00 44.35 127 GLY A C 1
ATOM 702 O O . GLY A 1 105 ? 34.523 32.303 190.871 1.00 39.46 127 GLY A O 1
ATOM 703 N N . LEU A 1 106 ? 33.430 34.226 190.513 1.00 46.02 128 LEU A N 1
ATOM 704 C CA . LEU A 1 106 ? 34.617 34.974 190.117 1.00 48.15 128 LEU A CA 1
ATOM 705 C C . LEU A 1 106 ? 34.930 35.925 191.273 1.00 49.38 128 LEU A C 1
ATOM 706 O O . LEU A 1 106 ? 34.679 35.572 192.424 1.00 51.84 128 LEU A O 1
ATOM 711 N N . GLY A 1 107 ? 35.471 37.104 190.991 1.00 47.11 129 GLY A N 1
ATOM 712 C CA . GLY A 1 107 ? 35.835 38.046 192.040 1.00 49.92 129 GLY A CA 1
ATOM 713 C C . GLY A 1 107 ? 37.270 37.812 192.461 1.00 48.89 129 GLY A C 1
ATOM 714 O O . GLY A 1 107 ? 37.931 36.893 191.983 1.00 47.70 129 GLY A O 1
ATOM 715 N N . GLY A 1 108 ? 37.764 38.644 193.363 1.00 47.78 130 GLY A N 1
ATOM 716 C CA . GLY A 1 108 ? 39.162 38.564 193.750 1.00 45.54 130 GLY A CA 1
ATOM 717 C C . GLY A 1 108 ? 39.978 39.520 192.896 1.00 45.79 130 GLY A C 1
ATOM 718 O O . GLY A 1 108 ? 39.696 39.741 191.702 1.00 42.85 130 GLY A O 1
ATOM 719 N N . GLN A 1 109 ? 40.998 40.081 193.523 1.00 42.36 131 GLN A N 1
ATOM 720 C CA . GLN A 1 109 ? 41.746 41.191 192.961 1.00 39.94 131 GLN A CA 1
ATOM 721 C C . GLN A 1 109 ? 42.541 40.732 191.766 1.00 39.61 131 GLN A C 1
ATOM 722 O O . GLN A 1 109 ? 42.643 41.437 190.764 1.00 36.46 131 GLN A O 1
ATOM 728 N N . GLN A 1 110 ? 43.114 39.540 191.884 1.00 38.74 132 GLN A N 1
ATOM 729 C CA . GLN A 1 110 ? 44.023 39.033 190.865 1.00 39.32 132 GLN A CA 1
ATOM 730 C C . GLN A 1 110 ? 43.322 38.791 189.531 1.00 38.27 132 GLN A C 1
ATOM 731 O O . GLN A 1 110 ? 43.857 39.145 188.486 1.00 39.57 132 GLN A O 1
ATOM 737 N N . LEU A 1 111 ? 42.125 38.218 189.582 1.00 36.50 133 LEU A N 1
ATOM 738 C CA . LEU A 1 111 ? 41.299 38.050 188.387 1.00 38.89 133 LEU A CA 1
ATOM 739 C C . LEU A 1 111 ? 40.948 39.392 187.729 1.00 36.72 133 LEU A C 1
ATOM 740 O O . LEU A 1 111 ? 40.995 39.496 186.506 1.00 35.32 133 LEU A O 1
ATOM 745 N N . GLU A 1 112 ? 40.577 40.384 188.546 1.00 35.04 134 GLU A N 1
ATOM 746 C CA . GLU A 1 112 ? 40.239 41.716 188.042 1.00 39.16 134 GLU A CA 1
ATOM 747 C C . GLU A 1 112 ? 41.430 42.293 187.292 1.00 37.06 134 GLU A C 1
ATOM 748 O O . GLU A 1 112 ? 41.248 42.916 186.243 1.00 38.25 134 GLU A O 1
ATOM 754 N N . LEU A 1 113 ? 42.644 42.074 187.811 1.00 33.21 135 LEU A N 1
ATOM 755 C CA . LEU A 1 113 ? 43.851 42.590 187.153 1.00 32.48 135 LEU A CA 1
ATOM 756 C C . LEU A 1 113 ? 44.146 41.833 185.866 1.00 32.01 135 LEU A C 1
ATOM 757 O O . LEU A 1 113 ? 44.529 42.445 184.863 1.00 29.91 135 LEU A O 1
ATOM 762 N N . ALA A 1 114 ? 43.955 40.508 185.880 1.00 32.05 136 ALA A N 1
ATOM 763 C CA . ALA A 1 114 ? 44.203 39.696 184.677 1.00 33.59 136 ALA A CA 1
ATOM 764 C C . ALA A 1 114 ? 43.276 40.108 183.548 1.00 33.16 136 ALA A C 1
ATOM 765 O O . ALA A 1 114 ? 43.700 40.153 182.389 1.00 33.36 136 ALA A O 1
ATOM 767 N N . VAL A 1 115 ? 42.010 40.359 183.896 1.00 31.70 137 VAL A N 1
ATOM 768 C CA . VAL A 1 115 ? 40.970 40.684 182.913 1.00 32.42 137 VAL A CA 1
ATOM 769 C C . VAL A 1 115 ? 41.209 42.119 182.389 1.00 31.24 137 VAL A C 1
ATOM 770 O O . VAL A 1 115 ? 41.242 42.347 181.183 1.00 29.47 137 VAL A O 1
ATOM 774 N N . ALA A 1 116 ? 41.469 43.056 183.304 1.00 32.42 138 ALA A N 1
ATOM 775 C CA . ALA A 1 116 ? 41.794 44.424 182.947 1.00 31.21 138 ALA A CA 1
ATOM 776 C C . ALA A 1 116 ? 42.982 44.448 181.983 1.00 33.36 138 ALA A C 1
ATOM 777 O O . ALA A 1 116 ? 42.978 45.191 181.003 1.00 30.65 138 ALA A O 1
ATOM 779 N N . GLN A 1 117 ? 43.984 43.622 182.251 1.00 32.64 139 GLN A N 1
ATOM 780 C CA . GLN A 1 117 ? 45.108 43.474 181.324 1.00 33.74 139 GLN A CA 1
ATOM 781 C C . GLN A 1 117 ? 44.666 42.972 179.947 1.00 30.52 139 GLN A C 1
ATOM 782 O O . GLN A 1 117 ? 45.100 43.501 178.933 1.00 29.67 139 GLN A O 1
ATOM 788 N N . ALA A 1 118 ? 43.816 41.945 179.919 1.00 28.00 140 ALA A N 1
ATOM 789 C CA . ALA A 1 118 ? 43.370 41.381 178.652 1.00 28.23 140 ALA A CA 1
ATOM 790 C C . ALA A 1 118 ? 42.567 42.404 177.857 1.00 28.65 140 ALA A C 1
ATOM 791 O O . ALA A 1 118 ? 42.619 42.399 176.620 1.00 28.99 140 ALA A O 1
ATOM 793 N N . MET A 1 119 ? 41.843 43.279 178.562 1.00 28.29 141 MET A N 1
ATOM 794 C CA . MET A 1 119 ? 41.096 44.349 177.900 1.00 27.34 141 MET A CA 1
ATOM 795 C C . MET A 1 119 ? 42.033 45.303 177.175 1.00 28.47 141 MET A C 1
ATOM 796 O O . MET A 1 119 ? 41.707 45.751 176.076 1.00 28.59 141 MET A O 1
ATOM 801 N N . VAL A 1 120 ? 43.169 45.636 177.799 1.00 28.42 142 VAL A N 1
ATOM 802 C CA . VAL A 1 120 ? 44.214 46.409 177.112 1.00 29.06 142 VAL A CA 1
ATOM 803 C C . VAL A 1 120 ? 44.672 45.679 175.863 1.00 27.80 142 VAL A C 1
ATOM 804 O O . VAL A 1 120 ? 44.738 46.260 174.774 1.00 30.53 142 VAL A O 1
ATOM 808 N N . ASP A 1 121 ? 44.944 44.398 176.002 1.00 27.36 143 ASP A N 1
ATOM 809 C CA . ASP A 1 121 ? 45.376 43.584 174.853 1.00 27.07 143 ASP A CA 1
ATOM 810 C C . ASP A 1 121 ? 44.362 43.639 173.714 1.00 28.20 143 ASP A C 1
ATOM 811 O O . ASP A 1 121 ? 44.724 43.901 172.567 1.00 29.36 143 ASP A O 1
ATOM 816 N N . GLU A 1 122 ? 43.093 43.397 174.022 1.00 27.81 144 GLU A N 1
ATOM 817 C CA . GLU A 1 122 ? 42.043 43.399 172.976 1.00 27.66 144 GLU A CA 1
ATOM 818 C C . GLU A 1 122 ? 41.948 44.729 172.240 1.00 28.37 144 GLU A C 1
ATOM 819 O O . GLU A 1 122 ? 41.782 44.771 171.023 1.00 30.27 144 GLU A O 1
ATOM 825 N N . GLN A 1 123 ? 42.057 45.819 172.978 1.00 26.92 145 GLN A N 1
ATOM 826 C CA . GLN A 1 123 ? 42.064 47.110 172.374 1.00 29.22 145 GLN A CA 1
ATOM 827 C C . GLN A 1 123 ? 43.292 47.312 171.451 1.00 29.90 145 GLN A C 1
ATOM 828 O O . GLN A 1 123 ? 43.163 47.878 170.358 1.00 29.07 145 GLN A O 1
ATOM 834 N N . TYR A 1 124 ? 44.448 46.820 171.881 1.00 27.84 146 TYR A N 1
ATOM 835 C CA . TYR A 1 124 ? 45.647 46.863 171.057 1.00 29.67 146 TYR A CA 1
ATOM 836 C C . TYR A 1 124 ? 45.527 45.997 169.803 1.00 28.32 146 TYR A C 1
ATOM 837 O O . TYR A 1 124 ? 45.902 46.434 168.722 1.00 27.80 146 TYR A O 1
ATOM 846 N N . HIS A 1 125 ? 44.926 44.814 169.931 1.00 28.00 147 HIS A N 1
ATOM 847 C CA . HIS A 1 125 ? 44.602 43.958 168.783 1.00 29.03 147 HIS A CA 1
ATOM 848 C C . HIS A 1 125 ? 43.659 44.611 167.775 1.00 29.08 147 HIS A C 1
ATOM 849 O O . HIS A 1 125 ? 43.877 44.520 166.559 1.00 28.72 147 HIS A O 1
ATOM 856 N N . THR A 1 126 ? 42.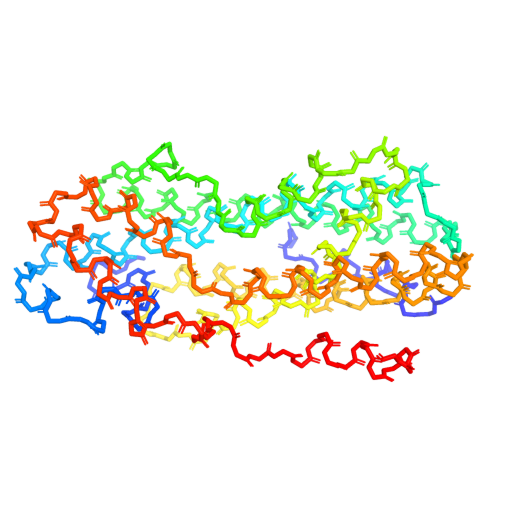644 45.288 168.298 1.00 28.72 148 THR A N 1
ATOM 857 C CA . THR A 1 126 ? 41.760 46.160 167.516 1.00 28.94 148 THR A CA 1
ATOM 858 C C . THR A 1 126 ? 42.594 47.203 166.763 1.00 27.34 148 THR A C 1
ATOM 859 O O . THR A 1 126 ? 42.424 47.389 165.573 1.00 26.07 148 THR A O 1
ATOM 863 N N . LEU A 1 127 ? 43.544 47.847 167.429 1.00 27.01 149 LEU A N 1
ATOM 864 C CA . LEU A 1 127 ? 44.356 48.831 166.717 1.00 27.36 149 LEU A CA 1
ATOM 865 C C . LEU A 1 127 ? 45.241 48.205 165.617 1.00 27.89 149 LEU A C 1
ATOM 866 O O . LEU A 1 127 ? 45.448 48.817 164.551 1.00 28.89 149 LEU A O 1
ATOM 871 N N . MET A 1 128 ? 45.779 47.020 165.890 1.00 27.28 150 MET A N 1
ATOM 872 C CA . MET A 1 128 ? 46.673 46.317 164.967 1.00 30.93 150 MET A CA 1
ATOM 873 C C . MET A 1 128 ? 45.916 45.927 163.711 1.00 29.47 150 MET A C 1
ATOM 874 O O . MET A 1 128 ? 46.411 46.052 162.596 1.00 29.43 150 MET A O 1
ATOM 879 N N . HIS A 1 129 ? 44.693 45.481 163.894 1.00 27.98 151 HIS A N 1
ATOM 880 C CA . HIS A 1 129 ? 43.864 45.059 162.793 1.00 28.02 151 HIS A CA 1
ATOM 881 C C . HIS A 1 129 ? 43.289 46.250 162.013 1.00 29.16 151 HIS A C 1
ATOM 882 O O . HIS A 1 129 ? 43.125 46.178 160.789 1.00 28.90 151 HIS A O 1
ATOM 889 N N . ILE A 1 130 ? 42.984 47.336 162.707 1.00 28.92 152 ILE A N 1
ATOM 890 C CA . ILE A 1 130 ? 42.629 48.582 162.017 1.00 30.44 152 ILE A CA 1
ATOM 891 C C . ILE A 1 130 ? 43.824 49.056 161.174 1.00 31.06 152 ILE A C 1
ATOM 892 O O . ILE A 1 130 ? 43.642 49.426 160.029 1.00 31.91 152 ILE A O 1
ATOM 897 N N . ASN A 1 131 ? 45.038 48.995 161.726 1.00 31.05 153 ASN A N 1
ATOM 898 C CA . ASN A 1 131 ? 46.245 49.408 160.990 1.00 31.17 153 ASN A CA 1
ATOM 899 C C . ASN A 1 131 ? 46.549 48.480 159.815 1.00 32.55 153 ASN A C 1
ATOM 900 O O . ASN A 1 131 ? 47.020 48.935 158.764 1.00 33.04 153 ASN A O 1
ATOM 905 N N . GLY A 1 132 ? 46.303 47.182 159.987 1.00 29.56 154 GLY A N 1
ATOM 906 C CA . GLY A 1 132 ? 46.452 46.213 158.897 1.00 32.21 154 GLY A CA 1
ATOM 907 C C . GLY A 1 132 ? 45.661 46.579 157.641 1.00 34.04 154 GLY A C 1
ATOM 908 O O . GLY A 1 132 ? 46.160 46.461 156.489 1.00 32.22 154 GLY A O 1
ATOM 909 N N . SER A 1 133 ? 44.423 47.012 157.862 1.00 31.79 155 SER A N 1
ATOM 910 C CA . SER A 1 133 ? 43.558 47.461 156.797 1.00 30.37 155 SER A CA 1
ATOM 911 C C . SER A 1 133 ? 44.027 48.808 156.225 1.00 32.18 155 SER A C 1
ATOM 912 O O . SER A 1 133 ? 44.009 49.003 155.007 1.00 29.42 155 SER A O 1
ATOM 915 N N . ALA A 1 134 ? 44.474 49.697 157.106 1.00 29.81 156 ALA A N 1
ATOM 916 C CA . ALA A 1 134 ? 44.934 51.003 156.718 1.00 30.73 156 ALA A CA 1
ATOM 917 C C . ALA A 1 134 ? 46.152 50.891 155.801 1.00 33.53 156 ALA A C 1
ATOM 918 O O . ALA A 1 134 ? 46.226 51.583 154.793 1.00 30.92 156 ALA A O 1
ATOM 920 N N . VAL A 1 135 ? 47.094 50.023 156.153 1.00 32.28 157 VAL A N 1
ATOM 921 C CA . VAL A 1 135 ? 48.284 49.826 155.334 1.00 36.16 157 VAL A CA 1
ATOM 922 C C . VAL A 1 135 ? 47.868 49.359 153.944 1.00 36.98 157 VAL A C 1
ATOM 923 O O . VAL A 1 135 ? 48.322 49.919 152.945 1.00 37.77 157 VAL A O 1
ATOM 927 N N . THR A 1 136 ? 46.985 48.355 153.894 1.00 35.35 158 THR A N 1
ATOM 928 C CA . THR A 1 136 ? 46.437 47.830 152.641 1.00 34.45 158 THR A CA 1
ATOM 929 C C . THR A 1 136 ? 45.756 48.891 151.774 1.00 34.71 158 THR A C 1
ATOM 930 O O . THR A 1 136 ? 46.010 48.963 150.565 1.00 35.99 158 THR A O 1
ATOM 934 N N . ARG A 1 137 ? 44.910 49.703 152.387 1.00 35.68 159 ARG A N 1
ATOM 935 C CA . ARG A 1 137 ? 44.256 50.816 151.683 1.00 34.88 159 ARG A CA 1
ATOM 936 C C . ARG A 1 137 ? 45.290 51.801 151.103 1.00 37.74 159 ARG A C 1
ATOM 937 O O . ARG A 1 137 ? 45.232 52.154 149.920 1.00 34.94 159 ARG A O 1
ATOM 945 N N . ARG A 1 138 ? 46.250 52.186 151.934 1.00 36.59 160 ARG A N 1
ATOM 946 C CA . ARG A 1 138 ? 47.284 53.126 151.536 1.00 43.65 160 ARG A CA 1
ATOM 947 C C . ARG A 1 138 ? 48.166 52.548 150.413 1.00 44.35 160 ARG A C 1
ATOM 948 O O . ARG A 1 138 ? 48.400 53.221 149.404 1.00 46.01 160 ARG A O 1
ATOM 956 N N . MET A 1 139 ? 48.623 51.304 150.571 1.00 42.93 161 MET A N 1
ATOM 957 C CA . MET A 1 139 ? 49.533 50.686 149.602 1.00 43.75 161 MET A CA 1
ATOM 958 C C . MET A 1 139 ? 48.848 50.257 148.306 1.00 46.02 161 MET A C 1
ATOM 959 O O . MET A 1 139 ? 49.460 50.346 147.239 1.00 43.38 161 MET A O 1
ATOM 964 N N . ARG A 1 140 ? 47.600 49.776 148.375 1.00 41.78 162 ARG A N 1
ATOM 965 C CA . ARG A 1 140 ? 46.869 49.399 147.160 1.00 41.95 162 ARG A CA 1
ATOM 966 C C . ARG A 1 140 ? 46.207 50.609 146.490 1.00 42.17 162 ARG A C 1
ATOM 967 O O . ARG A 1 140 ? 45.659 50.478 145.395 1.00 43.60 162 ARG A O 1
ATOM 975 N N . ARG A 1 141 ? 46.209 51.754 147.170 1.00 41.73 163 ARG A N 1
ATOM 976 C CA . ARG A 1 141 ? 45.635 52.986 146.634 1.00 48.56 163 ARG A CA 1
ATOM 977 C C . ARG A 1 141 ? 44.144 52.829 146.407 1.00 44.76 163 ARG A C 1
ATOM 978 O O . ARG A 1 141 ? 43.660 53.096 145.315 1.00 37.15 163 ARG A O 1
ATOM 986 N N . SER A 1 142 ? 43.426 52.388 147.448 1.00 44.41 164 SER A N 1
ATOM 987 C CA . SER A 1 142 ? 41.978 52.140 147.354 1.00 41.71 164 SER A CA 1
ATOM 988 C C . SER A 1 142 ? 41.280 52.163 148.720 1.00 40.28 164 SER A C 1
ATOM 989 O O . SER A 1 142 ? 41.889 51.872 149.754 1.00 40.98 164 SER A O 1
ATOM 992 N N . ASP A 1 143 ? 40.009 52.550 148.706 1.00 39.26 165 ASP A N 1
ATOM 993 C CA . ASP A 1 143 ? 39.211 52.728 149.916 1.00 37.79 165 ASP A CA 1
ATOM 994 C C . ASP A 1 143 ? 39.032 51.472 150.782 1.00 36.80 165 ASP A C 1
ATOM 995 O O . ASP A 1 143 ? 39.262 51.522 151.995 1.00 37.51 165 ASP A O 1
ATOM 1000 N N . PHE A 1 144 ? 38.597 50.375 150.161 1.00 37.31 166 PHE A N 1
ATOM 1001 C CA . PHE A 1 144 ? 38.186 49.152 150.856 1.00 34.21 166 PHE A CA 1
ATOM 1002 C C . PHE A 1 144 ? 37.505 49.516 152.181 1.00 34.86 166 PHE A C 1
ATOM 1003 O O . PHE A 1 144 ? 37.991 49.181 153.278 1.00 31.28 166 PHE A O 1
ATOM 1011 N N . SER A 1 145 ? 36.386 50.223 152.079 1.00 31.74 167 SER A N 1
ATOM 1012 C CA . SER A 1 145 ? 35.775 50.794 153.265 1.00 34.71 167 SER A CA 1
ATOM 1013 C C . SER A 1 145 ? 35.099 49.744 154.135 1.00 32.20 167 SER A C 1
ATOM 1014 O O . SER A 1 145 ? 34.416 48.867 153.623 1.00 30.86 167 SER A O 1
ATOM 1017 N N . ASP A 1 146 ? 35.262 49.870 155.447 1.00 31.55 168 ASP A N 1
ATOM 1018 C CA . ASP A 1 146 ? 34.568 48.995 156.380 1.00 34.26 168 ASP A CA 1
ATOM 1019 C C . ASP A 1 146 ? 33.070 49.188 156.272 1.00 35.16 168 ASP A C 1
ATOM 1020 O O . ASP A 1 146 ? 32.328 48.285 156.621 1.00 32.56 168 ASP A O 1
ATOM 1025 N N . ARG A 1 147 ? 32.631 50.370 155.828 1.00 37.99 169 ARG A N 1
ATOM 1026 C CA . ARG A 1 147 ? 31.189 50.694 155.749 1.00 40.30 169 ARG A CA 1
ATOM 1027 C C . ARG A 1 147 ? 30.481 49.871 154.689 1.00 36.47 169 ARG A C 1
ATOM 1028 O O . ARG A 1 147 ? 29.280 49.703 154.761 1.00 35.15 169 ARG A O 1
ATOM 1036 N N . VAL A 1 148 ? 31.234 49.371 153.708 1.00 36.58 170 VAL A N 1
ATOM 1037 C CA . VAL A 1 148 ? 30.729 48.415 152.714 1.00 36.10 170 VAL A CA 1
ATOM 1038 C C . VAL A 1 148 ? 30.396 47.045 153.342 1.00 33.77 170 VAL A C 1
ATOM 1039 O O . VAL A 1 148 ? 29.540 46.316 152.822 1.00 31.58 170 VAL A O 1
ATOM 1043 N N . LEU A 1 149 ? 31.066 46.687 154.446 1.00 31.12 171 LEU A N 1
ATOM 1044 C CA . LEU A 1 149 ? 30.888 45.348 155.035 1.00 30.61 171 LEU A CA 1
ATOM 1045 C C . LEU A 1 149 ? 29.748 45.372 156.062 1.00 31.55 171 LEU A C 1
ATOM 1046 O O . LEU A 1 149 ? 29.689 46.292 156.879 1.00 30.50 171 LEU A O 1
ATOM 1051 N N . PRO A 1 150 ? 28.872 44.342 156.060 1.00 31.13 172 PRO A N 1
ATOM 1052 C CA . PRO A 1 150 ? 27.909 44.241 157.140 1.00 31.19 172 PRO A CA 1
ATOM 1053 C C . PRO A 1 150 ? 28.600 43.737 158.409 1.00 33.04 172 PRO A C 1
ATOM 1054 O O . PRO A 1 150 ? 29.788 43.447 158.381 1.00 29.53 172 PRO A O 1
ATOM 1058 N N . ASP A 1 151 ? 27.857 43.666 159.506 1.00 32.83 173 ASP A N 1
ATOM 1059 C CA . ASP A 1 151 ? 28.291 42.955 160.700 1.00 35.93 173 ASP A CA 1
ATOM 1060 C C . ASP A 1 151 ? 28.725 41.541 160.317 1.00 33.09 173 ASP A C 1
ATOM 1061 O O . ASP A 1 151 ? 28.085 40.877 159.515 1.00 29.76 173 ASP A O 1
ATOM 1066 N N . SER A 1 152 ? 29.826 41.082 160.900 1.00 32.61 174 SER A N 1
ATOM 1067 C CA . SER A 1 152 ? 30.305 39.746 160.608 1.00 32.96 174 SER A CA 1
ATOM 1068 C C . SER A 1 152 ? 29.316 38.708 161.133 1.00 33.64 174 SER A C 1
ATOM 1069 O O . SER A 1 152 ? 28.435 39.025 161.940 1.00 31.28 174 SER A O 1
ATOM 1072 N N . HIS A 1 153 ? 29.458 37.476 160.652 1.00 34.63 175 HIS A N 1
ATOM 1073 C CA . HIS A 1 153 ? 28.521 36.408 160.994 1.00 34.21 175 HIS A CA 1
ATOM 1074 C C . HIS A 1 153 ? 28.471 36.164 162.502 1.00 31.26 175 HIS A C 1
ATOM 1075 O O . HIS A 1 153 ? 27.395 36.139 163.085 1.00 30.43 175 HIS A O 1
ATOM 1082 N N . ILE A 1 154 ? 29.614 36.012 163.157 1.00 31.33 176 ILE A N 1
ATOM 1083 C CA . ILE A 1 154 ? 29.569 35.803 164.614 1.00 30.09 176 ILE A CA 1
ATOM 1084 C C . ILE A 1 154 ? 28.879 36.974 165.339 1.00 28.44 176 ILE A C 1
ATOM 1085 O O . ILE A 1 154 ? 28.171 36.753 166.326 1.00 29.92 176 ILE A O 1
ATOM 1090 N N . THR A 1 155 ? 29.048 38.190 164.815 1.00 27.57 177 THR A N 1
ATOM 1091 C CA . THR A 1 155 ? 28.435 39.410 165.364 1.00 29.16 177 THR A CA 1
ATOM 1092 C C . THR A 1 155 ? 26.903 39.370 165.247 1.00 30.38 177 THR A C 1
ATOM 1093 O O . THR A 1 155 ? 26.171 39.649 166.206 1.00 31.12 177 THR A O 1
ATOM 1097 N N . THR A 1 156 ? 26.437 39.030 164.055 1.00 31.47 178 THR A N 1
ATOM 1098 C CA . THR A 1 156 ? 25.023 38.817 163.768 1.00 33.02 178 THR A CA 1
ATOM 1099 C C . THR A 1 156 ? 24.403 37.787 164.702 1.00 30.54 178 THR A C 1
ATOM 1100 O O . THR A 1 156 ? 23.378 38.037 165.323 1.00 30.90 178 THR A O 1
ATOM 1104 N N . ILE A 1 157 ? 25.028 36.624 164.823 1.00 31.01 179 ILE A N 1
ATOM 1105 C CA . ILE A 1 157 ? 24.435 35.541 165.615 1.00 31.44 179 ILE A CA 1
ATOM 1106 C C . ILE A 1 157 ? 24.435 35.948 167.107 1.00 30.25 179 ILE A C 1
ATOM 1107 O O . ILE A 1 157 ? 23.448 35.751 167.811 1.00 30.78 179 ILE A O 1
ATOM 1112 N N . HIS A 1 158 ? 25.534 36.527 167.573 1.00 29.42 180 HIS A N 1
ATOM 1113 C CA . HIS A 1 158 ? 25.585 37.089 168.918 1.00 29.47 180 HIS A CA 1
ATOM 1114 C C . HIS A 1 158 ? 24.372 38.004 169.146 1.00 31.39 180 HIS A C 1
ATOM 1115 O O . HIS A 1 158 ? 23.615 37.822 170.107 1.00 28.12 180 HIS A O 1
ATOM 1122 N N . GLN A 1 159 ? 24.160 38.932 168.214 1.00 31.10 181 GLN A N 1
ATOM 1123 C CA . GLN A 1 159 ? 23.090 39.901 168.323 1.00 35.37 181 GLN A CA 1
ATOM 1124 C C . GLN A 1 159 ? 21.706 39.230 168.313 1.00 34.92 181 GLN A C 1
ATOM 1125 O O . GLN A 1 159 ? 20.835 39.615 169.076 1.00 30.66 181 GLN A O 1
ATOM 1131 N N . GLU A 1 160 ? 21.515 38.233 167.450 1.00 34.83 182 GLU A N 1
ATOM 1132 C CA . GLU A 1 160 ? 20.249 37.515 167.370 1.00 36.66 182 GLU A CA 1
ATOM 1133 C C . GLU A 1 160 ? 19.932 36.834 168.700 1.00 38.37 182 GLU A C 1
ATOM 1134 O O . GLU A 1 160 ? 18.796 36.884 169.176 1.00 36.44 182 GLU A O 1
ATOM 1140 N N . HIS A 1 161 ? 20.930 36.204 169.304 1.00 36.52 183 HIS A N 1
ATOM 1141 C CA . HIS A 1 161 ? 20.719 35.580 170.605 1.00 36.88 183 HIS A CA 1
ATOM 1142 C C . HIS A 1 161 ? 20.403 36.599 171.677 1.00 37.75 183 HIS A C 1
ATOM 1143 O O . HIS A 1 161 ? 19.484 36.398 172.485 1.00 34.50 183 HIS A O 1
ATOM 1150 N N . LEU A 1 162 ? 21.125 37.712 171.650 1.00 36.32 184 LEU A N 1
ATOM 1151 C CA . LEU A 1 162 ? 20.842 38.825 172.551 1.00 37.88 184 LEU A CA 1
ATOM 1152 C C . LEU A 1 162 ? 19.374 39.295 172.423 1.00 39.08 184 LEU A C 1
ATOM 1153 O O . LEU A 1 162 ? 18.654 39.380 173.420 1.00 37.47 184 LEU A O 1
ATOM 1158 N N . ASP A 1 163 ? 18.940 39.579 171.203 1.00 39.90 185 ASP A N 1
ATOM 1159 C CA . ASP A 1 163 ? 17.551 40.006 170.946 1.00 40.91 185 ASP A CA 1
ATOM 1160 C C . ASP A 1 163 ? 16.456 39.014 171.371 1.00 40.46 185 ASP A C 1
ATOM 1161 O O . ASP A 1 163 ? 15.338 39.421 171.639 1.00 38.71 185 ASP A O 1
ATOM 1166 N N . ARG A 1 164 ? 16.776 37.729 171.427 1.00 40.30 186 ARG A N 1
ATOM 1167 C CA . ARG A 1 164 ? 15.842 36.695 171.897 1.00 43.45 186 ARG A CA 1
ATOM 1168 C C . ARG A 1 164 ? 15.826 36.539 173.434 1.00 39.01 186 ARG A C 1
ATOM 1169 O O . ARG A 1 164 ? 14.967 35.852 173.982 1.00 38.96 186 ARG A O 1
ATOM 1177 N N . CYS A 1 165 ? 16.776 37.152 174.131 1.00 38.32 187 CYS A N 1
ATOM 1178 C CA . CYS A 1 165 ? 16.785 37.133 175.594 1.00 36.14 187 CYS A CA 1
ATOM 1179 C C . CYS A 1 165 ? 15.638 37.933 176.162 1.00 36.76 187 CYS A C 1
ATOM 1180 O O . CYS A 1 165 ? 15.225 38.926 175.580 1.00 35.14 187 CYS A O 1
ATOM 1183 N N . GLU A 1 166 ? 15.134 37.509 177.313 1.00 36.83 188 GLU A N 1
ATOM 1184 C CA . GLU A 1 166 ? 14.060 38.235 177.979 1.00 38.83 188 GLU A CA 1
ATOM 1185 C C . GLU A 1 166 ? 14.564 38.917 179.231 1.00 39.56 188 GLU A C 1
ATOM 1186 O O . GLU A 1 166 ? 13.991 39.894 179.657 1.00 43.03 188 GLU A O 1
ATOM 1192 N N . GLU A 1 167 ? 15.636 38.391 179.812 1.00 39.24 189 GLU A N 1
ATOM 1193 C CA . GLU A 1 167 ? 16.120 38.823 181.105 1.00 37.60 189 GLU A CA 1
ATOM 1194 C C . GLU A 1 167 ? 17.570 39.281 180.992 1.00 39.73 189 GLU A C 1
ATOM 1195 O O . GLU A 1 167 ? 18.321 38.778 180.143 1.00 36.89 189 GLU A O 1
ATOM 1201 N N . PRO A 1 168 ? 17.975 40.221 181.863 1.00 39.38 190 PRO A N 1
ATOM 1202 C CA . PRO A 1 168 ? 19.355 40.662 181.857 1.00 37.26 190 PRO A CA 1
ATOM 1203 C C . PRO A 1 168 ? 20.359 39.537 182.037 1.00 35.09 190 PRO A C 1
ATOM 1204 O O . PRO A 1 168 ? 21.382 39.543 181.336 1.00 28.66 190 PRO A O 1
ATOM 1208 N N . TRP A 1 169 ? 20.084 38.589 182.947 1.00 32.54 191 TRP A N 1
ATOM 1209 C CA . TRP A 1 169 ? 21.056 37.521 183.258 1.00 32.15 191 TRP A CA 1
ATOM 1210 C C . TRP A 1 169 ? 21.331 36.669 182.014 1.00 29.65 191 TRP A C 1
ATOM 1211 O O . TRP A 1 169 ? 22.459 36.213 181.793 1.00 27.79 191 TRP A O 1
ATOM 1222 N N . GLN A 1 170 ? 20.286 36.483 181.204 1.00 28.52 192 GLN A N 1
ATOM 1223 C CA . GLN A 1 170 ? 20.408 35.803 179.917 1.00 29.87 192 GLN A CA 1
ATOM 1224 C C . GLN A 1 170 ? 21.338 36.527 178.957 1.00 29.44 192 GLN A C 1
ATOM 1225 O O . GLN A 1 170 ? 22.168 35.886 178.315 1.00 28.38 192 GLN A O 1
ATOM 1231 N N . ARG A 1 171 ? 21.181 37.849 178.836 1.00 30.79 193 ARG A N 1
ATOM 1232 C CA . ARG A 1 171 ? 22.042 38.626 177.932 1.00 33.65 193 ARG A CA 1
ATOM 1233 C C . ARG A 1 171 ? 23.509 38.496 178.337 1.00 30.66 193 ARG A C 1
ATOM 1234 O O . ARG A 1 171 ? 24.377 38.307 177.496 1.00 31.36 193 ARG A O 1
ATOM 1242 N N . SER A 1 172 ? 23.770 38.607 179.637 1.00 30.53 194 SER A N 1
ATOM 1243 C CA . SER A 1 172 ? 25.125 38.488 180.156 1.00 29.68 194 SER A CA 1
ATOM 1244 C C . SER A 1 172 ? 25.746 37.118 179.977 1.00 28.20 194 SER A C 1
ATOM 1245 O O . SER A 1 172 ? 26.935 37.008 179.641 1.00 27.53 194 SER A O 1
ATOM 1248 N N . LEU A 1 173 ? 24.945 36.079 180.171 1.00 27.82 195 LEU A N 1
ATOM 1249 C CA . LEU A 1 173 ? 25.405 34.715 179.951 1.00 30.44 195 LEU A CA 1
ATOM 1250 C C . LEU A 1 173 ? 25.618 34.428 178.470 1.00 29.47 195 LEU A C 1
ATOM 1251 O O . LEU A 1 173 ? 26.491 33.666 178.116 1.00 30.23 195 LEU A O 1
ATOM 1256 N N . THR A 1 174 ? 24.804 35.038 177.618 1.00 30.40 196 THR A N 1
ATOM 1257 C CA . THR A 1 174 ? 24.964 34.922 176.173 1.00 30.48 196 THR A CA 1
ATOM 1258 C C . THR A 1 174 ? 26.310 35.493 175.740 1.00 29.63 196 THR A C 1
ATOM 1259 O O . THR A 1 174 ? 27.048 34.865 174.974 1.00 28.13 196 THR A O 1
ATOM 1263 N N . THR A 1 175 ? 26.623 36.679 176.256 1.00 28.61 197 THR A N 1
ATOM 1264 C CA . THR A 1 175 ? 27.882 37.316 175.958 1.00 28.73 197 THR A CA 1
ATOM 1265 C C . THR A 1 175 ? 29.077 36.545 176.521 1.00 28.78 197 THR A C 1
ATOM 1266 O O . THR A 1 175 ? 30.064 36.389 175.808 1.00 27.78 197 THR A O 1
ATOM 1270 N N . LEU A 1 176 ? 28.983 36.012 177.749 1.00 26.95 198 LEU A N 1
ATOM 1271 C CA . LEU A 1 176 ? 30.057 35.153 178.276 1.00 28.79 198 LEU A CA 1
ATOM 1272 C C . LEU A 1 176 ? 30.335 33.946 177.385 1.00 29.14 198 LEU A C 1
ATOM 1273 O O . LEU A 1 176 ? 31.485 33.653 177.076 1.00 29.90 198 LEU A O 1
ATOM 1278 N N . GLY A 1 177 ? 29.279 33.260 176.985 1.00 28.99 199 GLY A N 1
ATOM 1279 C CA . GLY A 1 177 ? 29.391 32.081 176.143 1.00 31.25 199 GLY A CA 1
ATOM 1280 C C . GLY A 1 177 ? 30.077 32.335 174.802 1.00 30.55 199 GLY A C 1
ATOM 1281 O O . GLY A 1 177 ? 30.986 31.596 174.423 1.00 27.63 199 GLY A O 1
ATOM 1282 N N . PHE A 1 178 ? 29.614 33.356 174.088 1.00 29.40 200 PHE A N 1
ATOM 1283 C CA . PHE A 1 178 ? 30.222 33.751 172.824 1.00 29.89 200 PHE A CA 1
ATOM 1284 C C . PHE A 1 178 ? 31.669 34.228 173.036 1.00 29.59 200 PHE A C 1
ATOM 1285 O O . PHE A 1 178 ? 32.541 33.891 172.247 1.00 29.41 200 PHE A O 1
ATOM 1293 N N . ALA A 1 179 ? 31.929 35.009 174.087 1.00 28.22 201 ALA A N 1
ATOM 1294 C CA . ALA A 1 179 ? 33.298 35.445 174.396 1.00 29.92 201 ALA A CA 1
ATOM 1295 C C . ALA A 1 179 ? 34.232 34.294 174.753 1.00 30.66 201 ALA A C 1
ATOM 1296 O O . ALA A 1 179 ? 35.388 34.286 174.339 1.00 27.56 201 ALA A O 1
ATOM 1298 N N . THR A 1 180 ? 33.737 33.341 175.537 1.00 28.55 202 THR A N 1
ATOM 1299 C CA . THR A 1 180 ? 34.519 32.169 175.878 1.00 29.39 202 THR A CA 1
ATOM 1300 C C . THR A 1 180 ? 34.928 31.380 174.637 1.00 27.41 202 THR A C 1
ATOM 1301 O O . THR A 1 180 ? 36.081 30.965 174.504 1.00 28.68 202 THR A O 1
ATOM 1305 N N . VAL A 1 181 ? 33.977 31.201 173.739 1.00 27.30 203 VAL A N 1
ATOM 1306 C CA . VAL A 1 181 ? 34.212 30.581 172.438 1.00 29.84 203 VAL A CA 1
ATOM 1307 C C . VAL A 1 181 ? 35.261 31.337 171.648 1.00 31.37 203 VAL A C 1
ATOM 1308 O O . VAL A 1 181 ? 36.217 30.745 171.139 1.00 30.20 203 VAL A O 1
ATOM 1312 N N . ALA A 1 182 ? 35.069 32.654 171.558 1.00 32.30 204 ALA A N 1
ATOM 1313 C CA . ALA A 1 182 ? 36.011 33.539 170.873 1.00 33.25 204 ALA A CA 1
ATOM 1314 C C . ALA A 1 182 ? 37.426 33.380 171.402 1.00 34.55 204 ALA A C 1
ATOM 1315 O O . ALA A 1 182 ? 38.333 33.054 170.645 1.00 35.62 204 ALA A O 1
ATOM 1317 N N . GLU A 1 183 ? 37.606 33.594 172.702 1.00 33.91 205 GLU A N 1
ATOM 1318 C CA . GLU A 1 183 ? 38.917 33.607 173.307 1.00 35.24 205 GLU A CA 1
ATOM 1319 C C . GLU A 1 183 ? 39.653 32.259 173.212 1.00 36.46 205 GLU A C 1
ATOM 1320 O O . GLU A 1 183 ? 40.887 32.225 173.106 1.00 30.41 205 GLU A O 1
ATOM 1326 N N . ILE A 1 184 ? 38.887 31.174 173.238 1.00 34.68 206 ILE A N 1
ATOM 1327 C CA . ILE A 1 184 ? 39.448 29.838 173.256 1.00 36.34 206 ILE A CA 1
ATOM 1328 C C . ILE A 1 184 ? 39.636 29.337 171.831 1.00 35.38 206 ILE A C 1
ATOM 1329 O O . ILE A 1 184 ? 40.448 28.436 171.591 1.00 31.42 206 ILE A O 1
ATOM 1334 N N . SER A 1 185 ? 38.903 29.932 170.884 1.00 32.46 207 SER A N 1
ATOM 1335 C CA . SER A 1 185 ? 38.994 29.517 169.488 1.00 33.24 207 SER A CA 1
ATOM 1336 C C . SER A 1 185 ? 39.795 30.472 168.599 1.00 32.57 207 SER A C 1
ATOM 1337 O O . SER A 1 185 ? 40.068 30.148 167.455 1.00 30.89 207 SER A O 1
ATOM 1340 N N . ILE A 1 186 ? 40.152 31.649 169.085 1.00 32.68 208 ILE A N 1
ATOM 1341 C CA . ILE A 1 186 ? 40.749 32.641 168.185 1.00 34.84 208 ILE A CA 1
ATOM 1342 C C . ILE A 1 186 ? 42.170 32.276 167.702 1.00 33.84 208 ILE A C 1
ATOM 1343 O O . ILE A 1 186 ? 42.577 32.656 166.600 1.00 28.87 208 ILE A O 1
ATOM 1348 N N . ASN A 1 187 ? 42.913 31.550 168.524 1.00 32.31 209 ASN A N 1
ATOM 1349 C CA . ASN A 1 187 ? 44.203 31.006 168.099 1.00 32.49 209 ASN A CA 1
ATOM 1350 C C . ASN A 1 187 ? 44.092 30.266 166.771 1.00 31.62 209 ASN A C 1
ATOM 1351 O O . ASN A 1 187 ? 44.946 30.441 165.885 1.00 29.65 209 ASN A O 1
ATOM 1356 N N . ALA A 1 188 ? 43.054 29.445 166.643 1.00 29.19 210 ALA A N 1
ATOM 1357 C CA . ALA A 1 188 ? 42.855 28.674 165.434 1.00 31.34 210 ALA A CA 1
ATOM 1358 C C . ALA A 1 188 ? 42.466 29.556 164.243 1.00 30.58 210 ALA A C 1
ATOM 1359 O O . ALA A 1 188 ? 42.790 29.245 163.101 1.00 32.92 210 ALA A O 1
ATOM 1361 N N . TYR A 1 189 ? 41.711 30.615 164.503 1.00 32.41 211 TYR A N 1
ATOM 1362 C CA . TYR A 1 189 ? 41.330 31.575 163.453 1.00 29.15 211 TYR A CA 1
ATOM 1363 C C . TYR A 1 189 ? 42.579 32.353 162.990 1.00 27.74 211 TYR A C 1
ATOM 1364 O O . TYR A 1 189 ? 42.832 32.506 161.797 1.00 32.20 211 TYR A O 1
ATOM 1373 N N . LEU A 1 190 ? 43.377 32.818 163.940 1.00 27.45 212 LEU A N 1
ATOM 1374 C CA . LEU A 1 190 ? 44.628 33.512 163.653 1.00 28.89 212 LEU A CA 1
ATOM 1375 C C . LEU A 1 190 ? 45.695 32.605 162.961 1.00 30.38 212 LEU A C 1
ATOM 1376 O O . LEU A 1 190 ? 46.487 33.072 162.122 1.00 27.95 212 LEU A O 1
ATOM 1381 N N . ASP A 1 191 ? 45.722 31.328 163.349 1.00 31.25 213 ASP A N 1
ATOM 1382 C CA . ASP A 1 191 ? 46.568 30.292 162.722 1.00 34.88 213 ASP A CA 1
ATOM 1383 C C . ASP A 1 191 ? 46.417 30.203 161.202 1.00 33.13 213 ASP A C 1
ATOM 1384 O O . ASP A 1 191 ? 47.374 29.885 160.518 1.00 32.35 213 ASP A O 1
ATOM 1389 N N . LEU A 1 192 ? 45.232 30.517 160.691 1.00 35.02 214 LEU A N 1
ATOM 1390 C CA . LEU A 1 192 ? 44.969 30.475 159.250 1.00 35.85 214 LEU A CA 1
ATOM 1391 C C . LEU A 1 192 ? 45.872 31.398 158.437 1.00 33.98 214 LEU A C 1
ATOM 1392 O O . LEU A 1 192 ? 46.182 31.092 157.288 1.00 32.59 214 LEU A O 1
ATOM 1397 N N . LEU A 1 193 ? 46.282 32.519 159.030 1.00 33.12 215 LEU A N 1
ATOM 1398 C CA . LEU A 1 193 ? 47.200 33.453 158.376 1.00 34.02 215 LEU A CA 1
ATOM 1399 C C . LEU A 1 193 ? 48.541 33.602 159.062 1.00 35.15 215 LEU A C 1
ATOM 1400 O O . LEU A 1 193 ? 49.498 34.034 158.422 1.00 35.00 215 LEU A O 1
ATOM 1405 N N . ALA A 1 194 ? 48.628 33.275 160.352 1.00 38.02 216 ALA A N 1
ATOM 1406 C CA . ALA A 1 194 ? 49.859 33.483 161.112 1.00 37.09 216 ALA A CA 1
ATOM 1407 C C . ALA A 1 194 ? 51.089 32.807 160.483 1.00 40.96 216 ALA A C 1
ATOM 1408 O O . ALA A 1 194 ? 52.191 33.328 160.605 1.00 43.42 216 ALA A O 1
ATOM 1410 N N . ASP A 1 195 ? 50.898 31.679 159.805 1.00 45.75 217 ASP A N 1
ATOM 1411 C CA . ASP A 1 195 ? 52.032 30.886 159.307 1.00 52.04 217 ASP A CA 1
ATOM 1412 C C . ASP A 1 195 ? 52.211 30.917 157.792 1.00 53.45 217 ASP A C 1
ATOM 1413 O O . ASP A 1 195 ? 53.064 30.211 157.245 1.00 53.71 217 ASP A O 1
ATOM 1418 N N . ASP A 1 196 ? 51.418 31.742 157.114 1.00 54.02 218 ASP A N 1
ATOM 1419 C CA . ASP A 1 196 ? 51.468 31.802 155.669 1.00 53.30 218 ASP A CA 1
ATOM 1420 C C . ASP A 1 196 ? 52.641 32.693 155.276 1.00 54.15 218 ASP A C 1
ATOM 1421 O O . ASP A 1 196 ? 52.755 33.838 155.741 1.00 49.38 218 ASP A O 1
ATOM 1426 N N . GLN A 1 197 ? 53.522 32.142 154.444 1.00 54.12 219 GLN A N 1
ATOM 1427 C CA . GLN A 1 197 ? 54.717 32.844 154.007 1.00 58.71 219 GLN A CA 1
ATOM 1428 C C . GLN A 1 197 ? 54.542 33.470 152.618 1.00 58.04 219 GLN A C 1
ATOM 1429 O O . GLN A 1 197 ? 55.380 34.262 152.185 1.00 60.50 219 GLN A O 1
ATOM 1435 N N . GLU A 1 198 ? 53.452 33.128 151.930 1.00 61.11 220 GLU A N 1
ATOM 1436 C CA . GLU A 1 198 ? 53.095 33.784 150.659 1.00 62.50 220 GLU A CA 1
ATOM 1437 C C . GLU A 1 198 ? 52.556 35.222 150.850 1.00 57.71 220 GLU A C 1
ATOM 1438 O O . GLU A 1 198 ? 53.014 36.159 150.190 1.00 52.22 220 GLU A O 1
ATOM 1444 N N . ILE A 1 199 ? 51.603 35.396 151.767 1.00 52.08 221 ILE A N 1
ATOM 1445 C CA . ILE A 1 199 ? 50.959 36.701 151.968 1.00 46.93 221 ILE A CA 1
ATOM 1446 C C . ILE A 1 199 ? 51.905 37.781 152.481 1.00 46.44 221 ILE A C 1
ATOM 1447 O O . ILE A 1 199 ? 52.997 37.484 152.985 1.00 45.28 221 ILE A O 1
ATOM 1452 N N . GLN A 1 200 ? 51.470 39.039 152.380 1.00 43.37 222 GLN A N 1
ATOM 1453 C CA . GLN A 1 200 ? 52.223 40.166 152.920 1.00 43.80 222 GLN A CA 1
ATOM 1454 C C . GLN A 1 200 ? 52.715 39.816 154.289 1.00 45.61 222 GLN A C 1
ATOM 1455 O O . GLN A 1 200 ? 51.941 39.319 155.112 1.00 4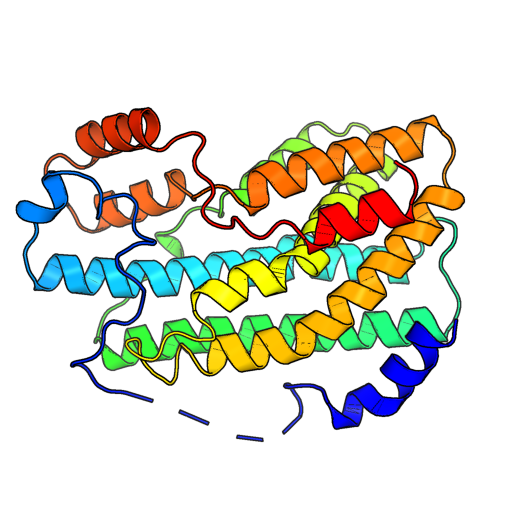3.65 222 GLN A O 1
ATOM 1461 N N . VAL A 1 201 ? 53.971 40.147 154.563 1.00 46.33 223 VAL A N 1
ATOM 1462 C CA . VAL A 1 201 ? 54.551 39.810 155.840 1.00 47.69 223 VAL A CA 1
ATOM 1463 C C . VAL A 1 201 ? 54.005 40.729 156.927 1.00 43.65 223 VAL A C 1
ATOM 1464 O O . VAL A 1 201 ? 53.892 40.312 158.075 1.00 42.08 223 VAL A O 1
ATOM 1468 N N . VAL A 1 202 ? 53.670 41.974 156.583 1.00 39.11 224 VAL A N 1
ATOM 1469 C CA . VAL A 1 202 ? 53.006 42.841 157.558 1.00 40.42 224 VAL A CA 1
ATOM 1470 C C . VAL A 1 202 ? 51.699 42.182 158.027 1.00 36.07 224 VAL A C 1
ATOM 1471 O O . VAL A 1 202 ? 51.348 42.287 159.204 1.00 38.04 224 VAL A O 1
ATOM 1475 N N . ASN A 1 203 ? 51.002 41.498 157.122 1.00 32.88 225 ASN A N 1
ATOM 1476 C CA . ASN A 1 203 ? 49.726 40.848 157.473 1.00 31.81 225 ASN A CA 1
ATOM 1477 C C . ASN A 1 203 ? 49.937 39.648 158.372 1.00 32.64 225 ASN A C 1
ATOM 1478 O O . ASN A 1 203 ? 49.289 39.527 159.425 1.00 29.40 225 ASN A O 1
ATOM 1483 N N A SER A 1 204 ? 50.851 38.777 157.951 0.50 31.65 226 SER A N 1
ATOM 1484 N N B SER A 1 204 ? 50.863 38.785 157.974 0.50 30.68 226 SER A N 1
ATOM 1485 C CA A SER A 1 204 ? 51.249 37.578 158.697 0.50 33.53 226 SER A CA 1
ATOM 1486 C CA B SER A 1 204 ? 51.181 37.567 158.717 0.50 31.95 226 SER A CA 1
ATOM 1487 C C A SER A 1 204 ? 51.754 37.914 160.082 0.50 34.09 226 SER A C 1
ATOM 1488 C C B SER A 1 204 ? 51.781 37.886 160.083 0.50 33.23 226 SER A C 1
ATOM 1489 O O A SER A 1 204 ? 51.371 37.272 161.059 0.50 36.13 226 SER A O 1
ATOM 1490 O O B SER A 1 204 ? 51.479 37.199 161.058 0.50 35.48 226 SER A O 1
ATOM 1495 N N . THR A 1 205 ? 52.613 38.927 160.148 1.00 34.50 227 THR A N 1
ATOM 1496 C CA . THR A 1 205 ? 53.203 39.406 161.405 1.00 37.88 227 THR A CA 1
ATOM 1497 C C . THR A 1 205 ? 52.199 40.060 162.344 1.00 37.43 227 THR A C 1
ATOM 1498 O O . THR A 1 205 ? 52.302 39.940 163.560 1.00 38.39 227 THR A O 1
ATOM 1502 N N . THR A 1 206 ? 51.255 40.799 161.775 1.00 34.64 228 THR A N 1
ATOM 1503 C CA . THR A 1 206 ? 50.171 41.341 162.547 1.00 36.34 228 THR A CA 1
ATOM 1504 C C . THR A 1 206 ? 49.391 40.216 163.234 1.00 35.42 228 THR A C 1
ATOM 1505 O O . THR A 1 206 ? 49.169 40.263 164.445 1.00 34.15 228 THR A O 1
ATOM 1509 N N . VAL A 1 207 ? 49.003 39.217 162.445 1.00 34.74 229 VAL A N 1
ATOM 1510 C CA . VAL A 1 207 ? 48.246 38.067 162.922 1.00 36.60 229 VAL A CA 1
ATOM 1511 C C . VAL A 1 207 ? 49.046 37.248 163.972 1.00 37.18 229 VAL A C 1
ATOM 1512 O O . VAL A 1 207 ? 48.494 36.857 164.992 1.00 33.65 229 VAL A O 1
ATOM 1516 N N . LYS A 1 208 ? 50.334 37.009 163.721 1.00 35.74 230 LYS A N 1
ATOM 1517 C CA . LYS A 1 208 ? 51.226 36.324 164.692 1.00 38.55 230 LYS A CA 1
ATOM 1518 C C . LYS A 1 208 ? 51.322 37.052 166.035 1.00 35.19 230 LYS A C 1
ATOM 1519 O O . LYS A 1 208 ? 51.298 36.428 167.098 1.00 34.75 230 LYS A O 1
ATOM 1525 N N . LEU A 1 209 ? 51.444 38.372 165.982 1.00 33.06 231 LEU A N 1
ATOM 1526 C CA . LEU A 1 209 ? 51.563 39.183 167.198 1.00 37.67 231 LEU A CA 1
ATOM 1527 C C . LEU A 1 209 ? 50.275 39.081 168.008 1.00 37.26 231 LEU A C 1
ATOM 1528 O O . LEU A 1 209 ? 50.304 38.888 169.223 1.00 35.07 231 LEU A O 1
ATOM 1533 N N . HIS A 1 210 ? 49.137 39.151 167.326 1.00 34.21 232 HIS A N 1
ATOM 1534 C CA . HIS A 1 210 ? 47.863 38.930 167.999 1.00 34.24 232 HIS A CA 1
ATOM 1535 C C . HIS A 1 210 ? 47.849 37.534 168.631 1.00 33.88 232 HIS A C 1
ATOM 1536 O O . HIS A 1 210 ? 47.598 37.373 169.845 1.00 34.16 232 HIS A O 1
ATOM 1543 N N . ASN A 1 211 ? 48.162 36.533 167.809 1.00 33.57 233 ASN A N 1
ATOM 1544 C CA . ASN A 1 211 ? 48.208 35.131 168.250 1.00 36.11 233 ASN A CA 1
ATOM 1545 C C . ASN A 1 211 ? 48.955 34.908 169.574 1.00 36.28 233 ASN A C 1
ATOM 1546 O O . ASN A 1 211 ? 48.479 34.177 170.448 1.00 37.46 233 ASN A O 1
ATOM 1551 N N . ARG A 1 212 ? 50.106 35.552 169.714 1.00 39.17 234 ARG A N 1
ATOM 1552 C CA . ARG A 1 212 ? 50.930 35.465 170.919 1.00 44.77 234 ARG A CA 1
ATOM 1553 C C . ARG A 1 212 ? 50.177 35.777 172.212 1.00 43.49 234 ARG A C 1
ATOM 1554 O O . ARG A 1 212 ? 50.371 35.086 173.213 1.00 47.00 234 ARG A O 1
ATOM 1562 N N . ASP A 1 213 ? 49.349 36.819 172.189 1.00 39.63 235 ASP A N 1
ATOM 1563 C CA . ASP A 1 213 ? 48.568 37.215 173.360 1.00 37.82 235 ASP A CA 1
ATOM 1564 C C . ASP A 1 213 ? 47.451 36.230 173.623 1.00 36.34 235 ASP A C 1
ATOM 1565 O O . ASP A 1 213 ? 47.073 36.000 174.774 1.00 38.26 235 ASP A O 1
ATOM 1570 N N . GLU A 1 214 ? 46.895 35.656 172.567 1.00 33.64 236 GLU A N 1
ATOM 1571 C CA . GLU A 1 214 ? 45.657 34.919 172.726 1.00 35.01 236 GLU A CA 1
ATOM 1572 C C . GLU A 1 214 ? 45.807 33.577 173.447 1.00 36.82 236 GLU A C 1
ATOM 1573 O O . GLU A 1 214 ? 44.816 33.079 174.018 1.00 36.39 236 GLU A O 1
ATOM 1579 N N . TYR A 1 215 ? 47.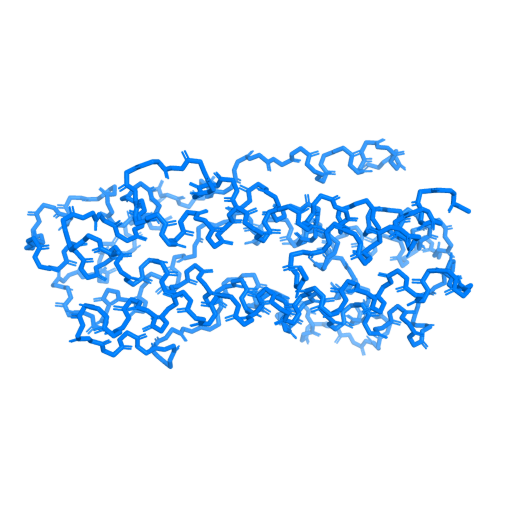015 33.007 173.460 1.00 35.15 237 TYR A N 1
ATOM 1580 C CA . TYR A 1 215 ? 47.255 31.786 174.252 1.00 38.01 237 TYR A CA 1
ATOM 1581 C C . TYR A 1 215 ? 46.908 32.025 175.708 1.00 37.57 237 TYR A C 1
ATOM 1582 O O . TYR A 1 215 ? 46.243 31.205 176.347 1.00 36.06 237 TYR A O 1
ATOM 1591 N N . CYS A 1 216 ? 47.324 33.173 176.220 1.00 38.34 238 CYS A N 1
ATOM 1592 C CA . CYS A 1 216 ? 47.061 33.500 177.602 1.00 41.16 238 CYS A CA 1
ATOM 1593 C C . CYS A 1 216 ? 45.587 33.866 177.843 1.00 36.96 238 CYS A C 1
ATOM 1594 O O . CYS A 1 216 ? 45.050 33.571 178.899 1.00 37.47 238 CYS A O 1
ATOM 1597 N N . HIS A 1 217 ? 44.933 34.468 176.850 1.00 35.40 239 HIS A N 1
ATOM 1598 C CA . HIS A 1 217 ? 43.511 34.789 176.939 1.00 33.02 239 HIS A CA 1
ATOM 1599 C C . HIS A 1 217 ? 42.692 33.510 177.080 1.00 32.17 239 HIS A C 1
ATOM 1600 O O . HIS A 1 217 ? 41.741 33.467 177.881 1.00 29.73 239 HIS A O 1
ATOM 1607 N N . ALA A 1 218 ? 43.071 32.480 176.313 1.00 30.39 240 ALA A N 1
ATOM 1608 C CA . ALA A 1 218 ? 42.369 31.196 176.287 1.00 31.91 240 ALA A CA 1
ATOM 1609 C C . ALA A 1 218 ? 42.390 30.527 177.664 1.00 32.79 240 ALA A C 1
ATOM 1610 O O . ALA A 1 218 ? 41.413 29.890 178.065 1.00 32.79 240 ALA A O 1
ATOM 1612 N N . SER A 1 219 ? 43.512 30.668 178.358 1.00 35.09 241 SER A N 1
ATOM 1613 C CA . SER A 1 219 ? 43.667 30.110 179.701 1.00 38.73 241 SER A CA 1
ATOM 1614 C C . SER A 1 219 ? 42.779 30.869 180.683 1.00 37.93 241 SER A C 1
ATOM 1615 O O . SER A 1 219 ? 42.007 30.255 181.412 1.00 38.03 241 SER A O 1
ATOM 1618 N N . ILE A 1 220 ? 42.862 32.197 180.678 1.00 36.00 242 ILE A N 1
ATOM 1619 C CA . ILE A 1 220 ? 42.015 33.009 181.548 1.00 37.36 242 ILE A CA 1
ATOM 1620 C C . ILE A 1 220 ? 40.545 32.674 181.306 1.00 37.09 242 ILE A C 1
ATOM 1621 O O . ILE A 1 220 ? 39.817 32.313 182.231 1.00 38.63 242 ILE A O 1
ATOM 1626 N N . SER A 1 221 ? 40.130 32.774 180.050 1.00 35.69 243 SER A N 1
ATOM 1627 C CA . SER A 1 221 ? 38.739 32.569 179.659 1.00 36.32 243 SER A CA 1
ATOM 1628 C C . SER A 1 221 ? 38.239 31.173 180.044 1.00 38.47 243 SER A C 1
ATOM 1629 O O . SER A 1 221 ? 37.137 31.036 180.577 1.00 32.35 243 SER A O 1
ATOM 1632 N N . GLY A 1 222 ? 39.054 30.154 179.774 1.00 39.69 244 GLY A N 1
ATOM 1633 C CA . GLY A 1 222 ? 38.729 28.789 180.137 1.00 41.85 244 GLY A CA 1
ATOM 1634 C C . GLY A 1 222 ? 38.532 28.629 181.639 1.00 44.97 244 GLY A C 1
ATOM 1635 O O . GLY A 1 222 ? 37.545 28.037 182.088 1.00 41.29 244 GLY A O 1
ATOM 1636 N N . GLU A 1 223 ? 39.481 29.144 182.413 1.00 46.25 245 GLU A N 1
ATOM 1637 C CA . GLU A 1 223 ? 39.369 29.113 183.873 1.00 50.25 245 GLU A CA 1
ATOM 1638 C C . GLU A 1 223 ? 38.087 29.805 184.335 1.00 44.96 245 GLU A C 1
ATOM 1639 O O . GLU A 1 223 ? 37.338 29.254 185.128 1.00 40.34 245 GLU A O 1
ATOM 1645 N N . MET A 1 224 ? 37.819 30.992 183.812 1.00 39.14 246 MET A N 1
ATOM 1646 C CA . MET A 1 224 ? 36.625 31.731 184.215 1.00 40.28 246 MET A CA 1
ATOM 1647 C C . MET A 1 224 ? 35.356 30.977 183.906 1.00 38.08 246 MET A C 1
ATOM 1648 O O . MET A 1 224 ? 34.414 30.991 184.705 1.00 37.99 246 MET A O 1
ATOM 1653 N N . MET A 1 225 ? 35.337 30.320 182.752 1.00 37.16 247 MET A N 1
ATOM 1654 C CA . MET A 1 225 ? 34.193 29.521 182.331 1.00 38.54 247 MET A CA 1
ATOM 1655 C C . MET A 1 225 ? 33.923 28.363 183.298 1.00 40.93 247 MET A C 1
ATOM 1656 O O . MET A 1 225 ? 32.766 28.140 183.712 1.00 41.96 247 MET A O 1
ATOM 1661 N N . LYS A 1 226 ? 34.989 27.657 183.669 1.00 38.45 248 LYS A N 1
ATOM 1662 C CA . LYS A 1 226 ? 34.894 26.552 184.629 1.00 42.11 248 LYS A CA 1
ATOM 1663 C C . LYS A 1 226 ? 34.246 27.035 185.917 1.00 43.29 248 LYS A C 1
ATOM 1664 O O . LYS A 1 226 ? 33.283 26.430 186.405 1.00 44.56 248 LYS A O 1
ATOM 1670 N N . GLN A 1 227 ? 34.759 28.127 186.460 1.00 41.50 249 GLN A N 1
ATOM 1671 C CA . GLN A 1 227 ? 34.295 28.563 187.775 1.00 46.76 249 GLN A CA 1
ATOM 1672 C C . GLN A 1 227 ? 32.906 29.190 187.756 1.00 45.62 249 GLN A C 1
ATOM 1673 O O . GLN A 1 227 ? 32.146 29.031 188.728 1.00 42.50 249 GLN A O 1
ATOM 1679 N N . VAL A 1 228 ? 32.549 29.873 186.661 1.00 40.46 250 VAL A N 1
ATOM 1680 C CA . VAL A 1 228 ? 31.189 30.394 186.523 1.00 37.62 250 VAL A CA 1
ATOM 1681 C C . VAL A 1 228 ? 30.206 29.227 186.398 1.00 36.38 250 VAL A C 1
ATOM 1682 O O . VAL A 1 228 ? 29.183 29.194 187.097 1.00 35.38 250 VAL A O 1
ATOM 1686 N N . TYR A 1 229 ? 30.510 28.287 185.510 1.00 35.49 251 TYR A N 1
ATOM 1687 C CA . TYR A 1 229 ? 29.661 27.100 185.312 1.00 39.45 251 TYR A CA 1
ATOM 1688 C C . TYR A 1 229 ? 29.371 26.381 186.636 1.00 40.23 251 TYR A C 1
ATOM 1689 O O . TYR A 1 229 ? 28.217 26.068 186.938 1.00 42.82 251 TYR A O 1
ATOM 1698 N N . GLU A 1 230 ? 30.424 26.149 187.419 1.00 42.95 252 GLU A N 1
ATOM 1699 C CA . GLU A 1 230 ? 30.325 25.466 188.714 1.00 45.08 252 GLU A CA 1
ATOM 1700 C C . GLU A 1 230 ? 29.457 26.213 189.732 1.00 44.28 252 GLU A C 1
ATOM 1701 O O . GLU A 1 230 ? 28.713 25.594 190.494 1.00 42.65 252 GLU A O 1
ATOM 1707 N N . ALA A 1 231 ? 29.559 27.538 189.741 1.00 40.40 253 ALA A N 1
ATOM 1708 C CA . ALA A 1 231 ? 28.816 28.389 190.674 1.00 37.84 253 ALA A CA 1
ATOM 1709 C C . ALA A 1 231 ? 27.378 28.680 190.252 1.00 37.11 253 ALA A C 1
ATOM 1710 O O . ALA A 1 231 ? 26.580 29.141 191.071 1.00 33.79 253 ALA A O 1
ATOM 1712 N N . LEU A 1 232 ? 27.056 28.456 188.983 1.00 34.59 254 LEU A N 1
ATOM 1713 C CA . LEU A 1 232 ? 25.690 28.698 188.503 1.00 36.31 254 LEU A CA 1
ATOM 1714 C C . LEU A 1 232 ? 24.725 27.564 188.886 1.00 36.16 254 LEU A C 1
ATOM 1715 O O . LEU A 1 232 ? 25.144 26.413 188.950 1.00 33.50 254 LEU A O 1
ATOM 1720 N N . PRO A 1 233 ? 23.421 27.890 189.058 1.00 37.31 255 PRO A N 1
ATOM 1721 C CA . PRO A 1 233 ? 22.387 26.870 189.157 1.00 37.52 255 PRO A CA 1
ATOM 1722 C C . PRO A 1 233 ? 22.168 26.171 187.811 1.00 37.63 255 PRO A C 1
ATOM 1723 O O . PRO A 1 233 ? 22.506 26.706 186.742 1.00 36.52 255 PRO A O 1
ATOM 1727 N N . ALA A 1 234 ? 21.589 24.991 187.884 1.00 33.88 256 ALA A N 1
ATOM 1728 C CA . ALA A 1 234 ? 21.470 24.074 186.768 1.00 34.86 256 ALA A CA 1
ATOM 1729 C C . ALA A 1 234 ? 20.820 24.704 185.545 1.00 34.99 256 ALA A C 1
ATOM 1730 O O . ALA A 1 234 ? 21.288 24.503 184.431 1.00 30.68 256 ALA A O 1
ATOM 1732 N N . ASP A 1 235 ? 19.753 25.467 185.748 1.00 36.13 257 ASP A N 1
ATOM 1733 C CA . ASP A 1 235 ? 19.047 26.093 184.621 1.00 39.64 257 ASP A CA 1
ATOM 1734 C C . ASP A 1 235 ? 19.961 27.068 183.880 1.00 37.06 257 ASP A C 1
ATOM 1735 O O . ASP A 1 235 ? 19.993 27.093 182.658 1.00 36.03 257 ASP A O 1
ATOM 1740 N N . ARG A 1 236 ? 20.697 27.859 184.642 1.00 34.74 258 ARG A N 1
ATOM 1741 C CA . ARG A 1 236 ? 21.575 28.872 184.088 1.00 34.54 258 ARG A CA 1
ATOM 1742 C C . ARG A 1 236 ? 22.845 28.237 183.456 1.00 33.35 258 ARG A C 1
ATOM 1743 O O . ARG A 1 236 ? 23.325 28.723 182.427 1.00 32.47 258 ARG A O 1
ATOM 1751 N N . ARG A 1 237 ? 23.349 27.158 184.055 1.00 31.07 259 ARG A N 1
ATOM 1752 C CA . ARG A 1 237 ? 24.484 26.385 183.530 1.00 34.93 259 ARG A CA 1
ATOM 1753 C C . ARG A 1 237 ? 24.161 25.913 182.138 1.00 36.82 259 ARG A C 1
ATOM 1754 O O . ARG A 1 237 ? 24.984 26.002 181.224 1.00 42.16 259 ARG A O 1
ATOM 1762 N N . ARG A 1 238 ? 22.968 25.341 182.002 1.00 36.41 260 ARG A N 1
ATOM 1763 C CA . ARG A 1 238 ? 22.546 24.789 180.739 1.00 37.42 260 ARG A CA 1
ATOM 1764 C C . ARG A 1 238 ? 22.427 25.877 179.671 1.00 37.20 260 ARG A C 1
ATOM 1765 O O . ARG A 1 238 ? 22.828 25.673 178.522 1.00 33.59 260 ARG A O 1
ATOM 1773 N N . PHE A 1 239 ? 21.872 27.020 180.066 1.00 32.26 261 PHE A N 1
ATOM 1774 C CA . PHE A 1 239 ? 21.686 28.157 179.144 1.00 32.13 261 PHE A CA 1
ATOM 1775 C C . PHE A 1 239 ? 23.043 28.630 178.614 1.00 30.97 261 PHE A C 1
ATOM 1776 O O . PHE A 1 239 ? 23.183 28.935 177.426 1.00 33.18 261 PHE A O 1
ATOM 1784 N N . LEU A 1 240 ? 24.023 28.683 179.502 1.00 30.65 262 LEU A N 1
ATOM 1785 C CA . LEU A 1 240 ? 25.364 29.094 179.160 1.00 33.32 262 LEU A CA 1
ATOM 1786 C C . LEU A 1 240 ? 25.990 28.159 178.100 1.00 33.31 262 LEU A C 1
ATOM 1787 O O . LEU A 1 240 ? 26.433 28.650 177.067 1.00 33.99 262 LEU A O 1
ATOM 1792 N N . LEU A 1 241 ? 25.999 26.844 178.344 1.00 33.16 263 LEU A N 1
ATOM 1793 C CA . LEU A 1 241 ? 26.498 25.856 177.357 1.00 36.15 263 LEU A CA 1
ATOM 1794 C C . LEU A 1 241 ? 25.828 25.931 175.986 1.00 35.46 263 LEU A C 1
ATOM 1795 O O . LEU A 1 241 ? 26.497 25.767 174.949 1.00 36.22 263 LEU A O 1
ATOM 1800 N N . GLU A 1 242 ? 24.517 26.144 175.987 1.00 34.36 264 GLU A N 1
ATOM 1801 C CA . GLU A 1 242 ? 23.749 26.351 174.748 1.00 36.08 264 GLU A CA 1
ATOM 1802 C C . GLU A 1 242 ? 24.272 27.559 173.930 1.00 35.25 264 GLU A C 1
ATOM 1803 O O . GLU A 1 242 ? 24.370 27.509 172.700 1.00 31.16 264 GLU A O 1
ATOM 1809 N N . LYS A 1 243 ? 24.658 28.615 174.632 1.00 35.27 265 LYS A N 1
ATOM 1810 C CA . LYS A 1 243 ? 25.233 29.796 173.994 1.00 35.75 265 LYS A CA 1
ATOM 1811 C C . LYS A 1 243 ? 26.668 29.539 173.495 1.00 35.77 265 LYS A C 1
ATOM 1812 O O . LYS A 1 243 ? 27.077 30.054 172.429 1.00 34.20 265 LYS A O 1
ATOM 1818 N N . VAL A 1 244 ? 27.410 28.720 174.241 1.00 34.18 266 VAL A N 1
ATOM 1819 C CA . VAL A 1 244 ? 28.720 28.250 173.816 1.00 33.85 266 VAL A CA 1
ATOM 1820 C C . VAL A 1 244 ? 28.612 27.477 172.510 1.00 34.72 266 VAL A C 1
ATOM 1821 O O . VAL A 1 244 ? 29.378 27.718 171.584 1.00 35.21 266 VAL A O 1
ATOM 1825 N N . VAL A 1 245 ? 27.665 26.548 172.448 1.00 33.99 267 VAL A N 1
ATOM 1826 C CA . VAL A 1 245 ? 27.440 25.737 171.253 1.00 37.35 267 VAL A CA 1
ATOM 1827 C C . VAL A 1 245 ? 27.127 26.641 170.065 1.00 36.45 267 VAL A C 1
ATOM 1828 O O . VAL A 1 245 ? 27.777 26.541 169.019 1.00 35.18 267 VAL A O 1
ATOM 1832 N N . ALA A 1 246 ? 26.134 27.510 170.239 1.00 33.33 268 ALA A N 1
ATOM 1833 C CA . ALA A 1 246 ? 25.716 28.461 169.211 1.00 33.25 268 ALA A CA 1
ATOM 1834 C C . ALA A 1 246 ? 26.866 29.354 168.755 1.00 36.07 268 ALA A C 1
ATOM 1835 O O . ALA A 1 246 ? 27.057 29.603 167.550 1.00 35.43 268 ALA A O 1
ATOM 1837 N N . GLY A 1 247 ? 27.651 29.818 169.725 1.00 33.77 269 GLY A N 1
ATOM 1838 C CA . GLY A 1 247 ? 28.837 30.606 169.441 1.00 31.74 269 GLY A CA 1
ATOM 1839 C C . GLY A 1 247 ? 29.837 29.889 168.551 1.00 33.04 269 GLY A C 1
ATOM 1840 O O . GLY A 1 247 ? 30.354 30.482 167.591 1.00 29.60 269 GL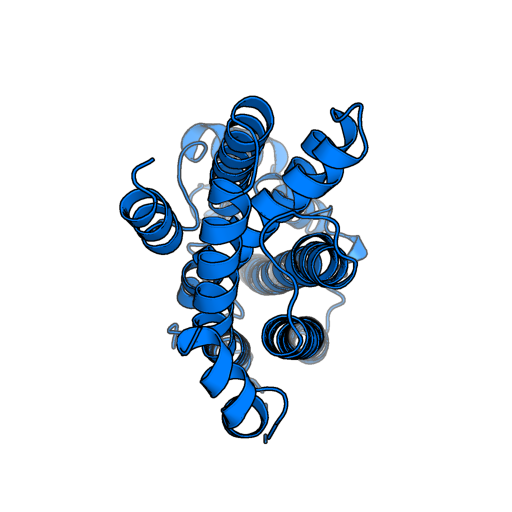Y A O 1
ATOM 1841 N N . LEU A 1 248 ? 30.108 28.619 168.857 1.00 32.58 270 LEU A N 1
ATOM 1842 C CA . LEU A 1 248 ? 31.151 27.875 168.149 1.00 32.66 270 LEU A CA 1
ATOM 1843 C C . LEU A 1 248 ? 30.735 27.643 166.702 1.00 32.87 270 LEU A C 1
ATOM 1844 O O . LEU A 1 248 ? 31.531 27.854 165.776 1.00 32.77 270 LEU A O 1
ATOM 1849 N N . GLU A 1 249 ? 29.499 27.199 166.518 1.00 36.04 271 GLU A N 1
ATOM 1850 C CA . GLU A 1 249 ? 28.919 27.063 165.176 1.00 38.09 271 GLU A CA 1
ATOM 1851 C C . GLU A 1 249 ? 29.076 28.363 164.364 1.00 36.46 271 GLU A C 1
ATOM 1852 O O . GLU A 1 249 ? 29.520 28.328 163.227 1.00 35.93 271 GLU A O 1
ATOM 1858 N N . ALA A 1 250 ? 28.746 29.506 164.958 1.00 31.98 272 ALA A N 1
ATOM 1859 C CA . ALA A 1 250 ? 28.849 30.775 164.242 1.00 31.59 272 ALA A CA 1
ATOM 1860 C C . ALA A 1 250 ? 30.306 31.159 163.971 1.00 31.33 272 ALA A C 1
ATOM 1861 O O . ALA A 1 250 ? 30.630 31.688 162.919 1.00 34.41 272 ALA A O 1
ATOM 1863 N N . PHE A 1 251 ? 31.178 30.904 164.941 1.00 30.98 273 PHE A N 1
ATOM 1864 C CA . PHE A 1 251 ? 32.559 31.355 164.894 1.00 30.85 273 PHE A CA 1
ATOM 1865 C C . PHE A 1 251 ? 33.342 30.663 163.779 1.00 34.29 273 PHE A C 1
ATOM 1866 O O . PHE A 1 251 ? 34.168 31.293 163.106 1.00 34.85 273 PHE A O 1
ATOM 1874 N N . VAL A 1 252 ? 33.106 29.365 163.605 1.00 34.35 274 VAL A N 1
ATOM 1875 C CA . VAL A 1 252 ? 33.883 28.580 162.640 1.00 34.97 274 VAL A CA 1
ATOM 1876 C C . VAL A 1 252 ? 33.338 28.601 161.215 1.00 35.08 274 VAL A C 1
ATOM 1877 O O . VAL A 1 252 ? 34.031 28.148 160.300 1.00 32.38 274 VAL A O 1
ATOM 1881 N N . ALA A 1 253 ? 32.120 29.117 161.023 1.00 33.20 275 ALA A N 1
ATOM 1882 C CA . ALA A 1 253 ? 31.498 29.166 159.691 1.00 36.45 275 ALA A CA 1
ATOM 1883 C C . ALA A 1 253 ? 32.189 30.172 158.777 1.00 36.67 275 ALA A C 1
ATOM 1884 O O . ALA A 1 253 ? 32.708 31.174 159.248 1.00 35.09 275 ALA A O 1
ATOM 1886 N N . PRO A 1 254 ? 32.220 29.894 157.459 1.00 38.97 276 PRO A N 1
ATOM 1887 C CA . PRO A 1 254 ? 32.604 30.967 156.538 1.00 39.05 276 PRO A CA 1
ATOM 1888 C C . PRO A 1 254 ? 31.533 32.055 156.597 1.00 36.26 276 PRO A C 1
ATOM 1889 O O . PRO A 1 254 ? 30.374 31.771 156.919 1.00 35.82 276 PRO A O 1
ATOM 1893 N N . ASP A 1 255 ? 31.911 33.285 156.288 1.00 34.53 277 ASP A N 1
ATOM 1894 C CA . ASP A 1 255 ? 30.975 34.398 156.329 1.00 31.83 277 ASP A CA 1
ATOM 1895 C C . ASP A 1 255 ? 30.481 34.648 154.915 1.00 31.63 277 ASP A C 1
ATOM 1896 O O . ASP A 1 255 ? 30.980 35.514 154.198 1.00 32.60 277 ASP A O 1
ATOM 1901 N N . PHE A 1 256 ? 29.492 33.866 154.509 1.00 31.55 278 PHE A N 1
ATOM 1902 C CA . PHE A 1 256 ? 28.935 33.980 153.168 1.00 31.18 278 PHE A CA 1
ATOM 1903 C C . PHE A 1 256 ? 28.376 35.366 152.945 1.00 31.02 278 PHE A C 1
ATOM 1904 O O . PHE A 1 256 ? 28.526 35.947 151.869 1.00 30.37 278 PHE A O 1
ATOM 1912 N N . THR A 1 257 ? 27.738 35.906 153.978 1.00 28.94 279 THR A N 1
ATOM 1913 C CA . THR A 1 257 ? 27.038 37.156 153.848 1.00 29.54 279 THR A CA 1
ATOM 1914 C C . THR A 1 257 ? 27.996 38.337 153.619 1.00 29.03 279 THR A C 1
ATOM 1915 O O . THR A 1 257 ? 27.726 39.174 152.760 1.00 28.68 279 THR A O 1
ATOM 1919 N N . THR A 1 258 ? 29.113 38.372 154.348 1.00 29.31 280 THR A N 1
ATOM 1920 C CA . THR A 1 258 ? 30.148 39.399 154.154 1.00 31.39 280 THR A CA 1
ATOM 1921 C C . THR A 1 258 ? 30.750 39.317 152.760 1.00 29.46 280 THR A C 1
ATOM 1922 O O . THR A 1 258 ? 30.995 40.330 152.108 1.00 29.56 280 THR A O 1
ATOM 1926 N N . TRP A 1 259 ? 30.957 38.103 152.295 1.00 29.22 281 TRP A N 1
ATOM 1927 C CA . TRP A 1 259 ? 31.517 37.880 150.968 1.00 29.49 281 TRP A CA 1
ATOM 1928 C C . TRP A 1 259 ? 30.539 38.297 149.859 1.00 30.20 281 TRP A C 1
ATOM 1929 O O . TRP A 1 259 ? 30.951 38.862 148.838 1.00 28.44 281 TRP A O 1
ATOM 1940 N N . GLU A 1 260 ? 29.242 38.125 150.116 1.00 29.81 282 GLU A N 1
ATOM 1941 C CA . GLU A 1 260 ? 28.210 38.634 149.219 1.00 31.07 282 GLU A CA 1
ATOM 1942 C C . GLU A 1 260 ? 28.253 40.169 149.096 1.00 31.39 282 GLU A C 1
ATOM 1943 O O . GLU A 1 260 ? 28.200 40.705 147.988 1.00 31.63 282 GLU A O 1
ATOM 1949 N N . SER A 1 261 ? 28.459 40.869 150.208 1.00 32.62 283 SER A N 1
ATOM 1950 C CA . SER A 1 261 ? 28.639 42.321 150.153 1.00 29.01 283 SER A CA 1
ATOM 1951 C C . SER A 1 261 ? 29.860 42.730 149.342 1.00 29.92 283 SER A C 1
ATOM 1952 O O . SER A 1 261 ? 29.807 43.697 148.597 1.00 27.73 283 SER A O 1
ATOM 1955 N N . ILE A 1 262 ? 30.963 42.020 149.521 1.00 28.58 284 ILE A N 1
ATOM 1956 C CA . ILE A 1 262 ? 32.202 42.334 148.817 1.00 27.83 284 ILE A CA 1
ATOM 1957 C C . ILE A 1 262 ? 32.011 42.173 147.301 1.00 27.38 284 ILE A C 1
ATOM 1958 O O . ILE A 1 262 ? 32.319 43.087 146.520 1.00 31.23 284 ILE A O 1
ATOM 1963 N N . VAL A 1 263 ? 31.527 41.024 146.871 1.00 28.89 285 VAL A N 1
ATOM 1964 C CA . VAL A 1 263 ? 31.394 40.785 145.421 1.00 30.38 285 VAL A CA 1
ATOM 1965 C C . VAL A 1 263 ? 30.342 41.698 144.738 1.00 32.63 285 VAL A C 1
ATOM 1966 O O . VAL A 1 263 ? 30.524 42.090 143.593 1.00 32.08 285 VAL A O 1
ATOM 1970 N N . ALA A 1 264 ? 29.272 42.044 145.446 1.00 33.05 286 ALA A N 1
ATOM 1971 C CA . ALA A 1 264 ? 28.299 43.037 144.948 1.00 34.68 286 ALA A CA 1
ATOM 1972 C C . ALA A 1 264 ? 28.954 44.394 144.732 1.00 32.63 286 ALA A C 1
ATOM 1973 O O . ALA A 1 264 ? 28.738 45.044 143.717 1.00 31.60 286 ALA A O 1
ATOM 1975 N N . PHE A 1 265 ? 29.777 44.815 145.688 1.00 32.76 287 PHE A N 1
ATOM 1976 C CA . PHE A 1 265 ? 30.394 46.119 145.644 1.00 32.54 287 PHE A CA 1
ATOM 1977 C C . PHE A 1 265 ? 31.385 46.187 144.497 1.00 33.81 287 PHE A C 1
ATOM 1978 O O . PHE A 1 265 ? 31.552 47.228 143.867 1.00 31.70 287 PHE A O 1
ATOM 1986 N N . GLU A 1 266 ? 32.054 45.076 144.237 1.00 34.56 288 GLU A N 1
ATOM 1987 C CA . GLU A 1 266 ? 33.026 45.027 143.162 1.00 34.94 288 GLU A CA 1
ATOM 1988 C C . GLU A 1 266 ? 32.355 44.871 141.808 1.00 37.07 288 GLU A C 1
ATOM 1989 O O . GLU A 1 266 ? 33.011 44.951 140.794 1.00 43.02 288 GLU A O 1
ATOM 1995 N N . GLY A 1 267 ? 31.051 44.645 141.779 1.00 37.51 289 GLY A N 1
ATOM 1996 C CA . GLY A 1 267 ? 30.337 44.560 140.507 1.00 39.81 289 GLY A CA 1
ATOM 1997 C C . GLY A 1 267 ? 30.664 43.310 139.715 1.00 38.19 289 GLY A C 1
ATOM 1998 O O . GLY A 1 267 ? 30.702 43.337 138.497 1.00 36.44 289 GLY A O 1
ATOM 1999 N N . VAL A 1 268 ? 30.866 42.201 140.411 1.00 38.37 290 VAL A N 1
ATOM 2000 C CA . VAL A 1 268 ? 31.161 40.927 139.762 1.00 38.16 290 VAL A CA 1
ATOM 2001 C C . VAL A 1 268 ? 29.910 40.443 139.021 1.00 38.16 290 VAL A C 1
ATOM 2002 O O . VAL A 1 268 ? 28.863 40.228 139.647 1.00 38.80 290 VAL A O 1
ATOM 2006 N N . PRO A 1 269 ? 30.006 40.271 137.688 1.00 41.27 291 PRO A N 1
ATOM 2007 C CA . PRO A 1 269 ? 28.816 39.839 136.944 1.00 41.93 291 PRO A CA 1
ATOM 2008 C C . PRO A 1 269 ? 28.326 38.464 137.374 1.00 40.23 291 PRO A C 1
ATOM 2009 O O . PRO A 1 269 ? 29.095 37.526 137.383 1.00 37.51 291 PRO A O 1
ATOM 2013 N N . GLY A 1 270 ? 27.052 38.374 137.741 1.00 38.57 292 GLY A N 1
ATOM 2014 C CA . GLY A 1 270 ? 26.437 37.104 138.127 1.00 38.95 292 GLY A CA 1
ATOM 2015 C C . GLY A 1 270 ? 26.845 36.620 139.510 1.00 37.83 292 GLY A C 1
ATOM 2016 O O . GLY A 1 270 ? 26.833 35.416 139.789 1.00 32.79 292 GLY A O 1
ATOM 2017 N N . TRP A 1 271 ? 27.214 37.549 140.387 1.00 36.50 293 TRP A N 1
ATOM 2018 C CA . TRP A 1 271 ? 27.631 37.171 141.734 1.00 33.95 293 TRP A CA 1
ATOM 2019 C C . TRP A 1 271 ? 26.465 36.529 142.477 1.00 34.64 293 TRP A C 1
ATOM 2020 O O . TRP A 1 271 ? 26.655 35.556 143.202 1.00 35.30 293 TRP A O 1
ATOM 2031 N N . GLU A 1 272 ? 25.254 37.047 142.278 1.00 35.10 294 GLU A N 1
ATOM 2032 C CA . GLU A 1 272 ? 24.121 36.594 143.082 1.00 38.75 294 GLU A CA 1
ATOM 2033 C C . GLU A 1 272 ? 23.813 35.126 142.847 1.00 39.16 294 GLU A C 1
ATOM 2034 O O . GLU A 1 272 ? 23.622 34.372 143.806 1.00 35.87 294 GLU A O 1
ATOM 2040 N N . LYS A 1 273 ? 23.783 34.710 141.580 1.00 43.21 295 LYS A N 1
ATOM 2041 C CA . LYS A 1 273 ? 23.505 33.306 141.252 1.00 44.09 295 LYS A CA 1
ATOM 2042 C C . LYS A 1 273 ? 24.616 32.410 141.795 1.00 42.09 295 LYS A C 1
ATOM 2043 O O . LYS A 1 273 ? 24.351 31.337 142.335 1.00 38.62 295 LYS A O 1
ATOM 2049 N N . ALA A 1 274 ? 25.857 32.851 141.622 1.00 41.53 296 ALA A N 1
ATOM 2050 C CA . ALA A 1 274 ? 27.015 32.099 142.105 1.00 39.37 296 ALA A CA 1
ATOM 2051 C C . ALA A 1 274 ? 26.992 31.984 143.625 1.00 39.28 296 ALA A C 1
ATOM 2052 O O . ALA A 1 274 ? 27.311 30.933 144.180 1.00 35.45 296 ALA A O 1
ATOM 2054 N N . ALA A 1 275 ? 26.613 33.069 144.297 1.00 38.43 297 ALA A N 1
ATOM 2055 C CA . ALA A 1 275 ? 26.576 33.092 145.762 1.00 36.37 297 ALA A CA 1
ATOM 2056 C C . ALA A 1 275 ? 25.585 32.056 146.273 1.00 38.00 297 ALA A C 1
ATOM 2057 O O . ALA A 1 275 ? 25.867 31.357 147.243 1.00 37.03 297 ALA A O 1
ATOM 2059 N N . ALA A 1 276 ? 24.455 31.908 145.594 1.00 35.73 298 ALA A N 1
ATOM 2060 C CA . ALA A 1 276 ? 23.495 30.870 145.984 1.00 37.50 298 ALA A CA 1
ATOM 2061 C C . ALA A 1 276 ? 24.092 29.474 145.774 1.00 36.53 298 ALA A C 1
ATOM 2062 O O . ALA A 1 276 ? 23.932 28.596 146.623 1.00 37.13 298 ALA A O 1
ATOM 2064 N N . GLU A 1 277 ? 24.806 29.279 144.663 1.00 38.91 299 GLU A N 1
ATOM 2065 C CA . GLU A 1 277 ? 25.454 28.004 144.359 1.00 36.82 299 GLU A CA 1
ATOM 2066 C C . GLU A 1 277 ? 26.565 27.694 145.359 1.00 38.34 299 GLU A C 1
ATOM 2067 O O . GLU A 1 277 ? 26.734 26.556 145.783 1.00 35.47 299 GLU A O 1
ATOM 2073 N N . VAL A 1 278 ? 27.308 28.720 145.750 1.00 36.32 300 VAL A N 1
ATOM 2074 C CA . VAL A 1 278 ? 28.312 28.584 146.781 1.00 35.42 300 VAL A CA 1
ATOM 2075 C C . VAL A 1 278 ? 27.725 28.160 148.135 1.00 38.43 300 VAL A C 1
ATOM 2076 O O . VAL A 1 278 ? 28.265 27.246 148.758 1.00 38.24 300 VAL A O 1
ATOM 2080 N N . ARG A 1 279 ? 26.647 28.808 148.587 1.00 38.98 301 ARG A N 1
ATOM 2081 C CA . ARG A 1 279 ? 26.012 28.453 149.873 1.00 41.70 301 ARG A CA 1
ATOM 2082 C C . ARG A 1 279 ? 25.526 27.019 149.870 1.00 43.19 301 ARG A C 1
ATOM 2083 O O . ARG A 1 279 ? 25.582 26.332 150.889 1.00 45.92 301 ARG A O 1
ATOM 2091 N N . GLU A 1 280 ? 25.039 26.586 148.715 1.00 48.38 302 GLU A N 1
ATOM 2092 C CA . GLU A 1 280 ? 24.551 25.233 148.519 1.00 51.59 302 GLU A CA 1
ATOM 2093 C C . GLU A 1 280 ? 25.708 24.237 148.609 1.00 49.86 302 GLU A C 1
ATOM 2094 O O . GLU A 1 280 ? 25.646 23.292 149.389 1.00 48.95 302 GLU A O 1
ATOM 2100 N N . ALA A 1 281 ? 26.764 24.456 147.834 1.00 47.16 303 ALA A N 1
ATOM 2101 C CA . ALA A 1 281 ? 27.894 23.533 147.833 1.00 47.00 303 ALA A CA 1
ATOM 2102 C C . ALA A 1 281 ? 28.777 23.615 149.102 1.00 47.50 303 ALA A C 1
ATOM 2103 O O . ALA A 1 281 ? 29.315 22.612 149.527 1.00 43.30 303 ALA A O 1
ATOM 2105 N N . GLN A 1 282 ? 28.931 24.804 149.682 1.00 46.51 304 GLN A N 1
ATOM 2106 C CA . GLN A 1 282 ? 29.906 25.023 150.758 1.00 48.14 304 GLN A CA 1
ATOM 2107 C C . GLN A 1 282 ? 29.307 25.180 152.158 1.00 48.38 304 GLN A C 1
ATOM 2108 O O . GLN A 1 282 ? 30.047 25.233 153.145 1.00 49.20 304 GLN A O 1
ATOM 2114 N N . GLY A 1 283 ? 27.984 25.288 152.247 1.00 52.69 305 GLY A N 1
ATOM 2115 C CA . GLY A 1 283 ? 27.322 25.335 153.540 1.00 52.73 305 GLY A CA 1
ATOM 2116 C C . GLY A 1 283 ? 27.603 24.031 154.250 1.00 53.08 305 GLY A C 1
ATOM 2117 O O . GLY A 1 283 ? 27.548 22.968 153.645 1.00 55.96 305 GLY A O 1
ATOM 2118 N N . GLY A 1 284 ? 27.930 24.105 155.528 1.00 56.17 306 GLY A N 1
ATOM 2119 C CA . GLY A 1 284 ? 28.356 22.916 156.254 1.00 55.62 306 GLY A CA 1
ATOM 2120 C C . GLY A 1 284 ? 29.855 22.671 156.258 1.00 53.94 306 GLY A C 1
ATOM 2121 O O . GLY A 1 284 ? 30.314 21.793 156.971 1.00 56.74 306 GLY A O 1
ATOM 2122 N N . THR A 1 285 ? 30.627 23.413 155.459 1.00 54.42 307 THR A N 1
ATOM 2123 C CA . THR A 1 285 ? 32.088 23.453 155.639 1.00 51.56 307 THR A CA 1
ATOM 2124 C C . THR A 1 285 ? 32.432 24.434 156.751 1.00 51.29 307 THR A C 1
ATOM 2125 O O . THR A 1 285 ? 31.676 25.365 157.041 1.00 52.52 307 THR A O 1
ATOM 2129 N N . HIS A 1 286 ? 33.583 24.229 157.365 1.00 48.45 308 HIS A N 1
ATOM 2130 C CA . HIS A 1 286 ? 34.069 25.125 158.390 1.00 47.37 308 HIS A CA 1
ATOM 2131 C C . HIS A 1 286 ? 35.252 25.881 157.824 1.00 46.77 308 HIS A C 1
ATOM 2132 O O . HIS A 1 286 ? 36.084 25.269 157.165 1.00 47.95 308 HIS A O 1
ATOM 2139 N N . LEU A 1 287 ? 35.307 27.198 158.046 1.00 38.67 309 LEU A N 1
ATOM 2140 C CA . LEU A 1 287 ? 36.507 27.990 157.772 1.00 39.64 309 LEU A CA 1
ATOM 2141 C C . LEU A 1 287 ? 37.588 27.616 158.792 1.00 40.25 309 LEU A C 1
ATOM 2142 O O . LEU A 1 287 ? 38.772 27.489 158.462 1.00 36.62 309 LEU A O 1
ATOM 2147 N N . VAL A 1 288 ? 37.165 27.474 160.042 1.00 38.41 310 VAL A N 1
ATOM 2148 C CA . VAL A 1 288 ? 38.059 27.111 161.132 1.00 38.56 310 VAL A CA 1
ATOM 2149 C C . VAL A 1 288 ? 37.738 25.672 161.463 1.00 39.87 310 VAL A C 1
ATOM 2150 O O . VAL A 1 288 ? 36.628 25.363 161.909 1.00 39.11 310 VAL A O 1
ATOM 2154 N N . GLN A 1 289 ? 38.695 24.788 161.216 1.00 41.40 311 GLN A N 1
ATOM 2155 C CA . GLN A 1 289 ? 38.492 23.367 161.475 1.00 43.89 311 GLN A CA 1
ATOM 2156 C C . GLN A 1 289 ? 39.178 22.868 162.749 1.00 39.15 311 GLN A C 1
ATOM 2157 O O . GLN A 1 289 ? 38.836 21.813 163.233 1.00 40.76 311 GLN A O 1
ATOM 2163 N N . ASP A 1 290 ? 40.113 23.628 163.302 1.00 36.29 312 ASP A N 1
ATOM 2164 C CA . ASP A 1 290 ? 40.704 23.279 164.598 1.00 35.35 312 ASP A CA 1
ATOM 2165 C C . ASP A 1 290 ? 39.795 23.755 165.741 1.00 36.43 312 ASP A C 1
ATOM 2166 O O . ASP A 1 290 ? 39.802 24.945 166.097 1.00 35.71 312 ASP A O 1
ATOM 2171 N N . HIS A 1 291 ? 39.024 22.819 166.295 1.00 34.63 313 HIS A N 1
ATOM 2172 C CA . HIS A 1 291 ? 38.122 23.094 167.421 1.00 37.44 313 HIS A CA 1
ATOM 2173 C C . HIS A 1 291 ? 38.692 22.515 168.718 1.00 38.22 313 HIS A C 1
ATOM 2174 O O . HIS A 1 291 ? 37.939 22.227 169.654 1.00 37.62 313 HIS A O 1
ATOM 2181 N N . SER A 1 292 ? 40.012 22.365 168.781 1.00 35.67 314 SER A N 1
ATOM 2182 C CA . SER A 1 292 ? 40.659 21.744 169.940 1.00 37.58 314 SER A CA 1
ATOM 2183 C C . SER A 1 292 ? 40.482 22.581 171.204 1.00 36.46 314 SER A C 1
ATOM 2184 O O . SER A 1 292 ? 40.403 22.028 172.298 1.00 37.74 314 SER A O 1
ATOM 2187 N N . GLY A 1 293 ? 40.398 23.908 171.051 1.00 34.57 315 GLY A N 1
ATOM 2188 C CA . GLY A 1 293 ? 40.184 24.783 172.179 1.00 32.14 315 GLY A CA 1
ATOM 2189 C C . GLY A 1 293 ? 38.924 24.454 172.961 1.00 32.54 315 GLY A C 1
ATOM 2190 O O . GLY A 1 293 ? 38.982 24.113 174.145 1.00 30.90 315 GLY A O 1
ATOM 2191 N N . ILE A 1 294 ? 37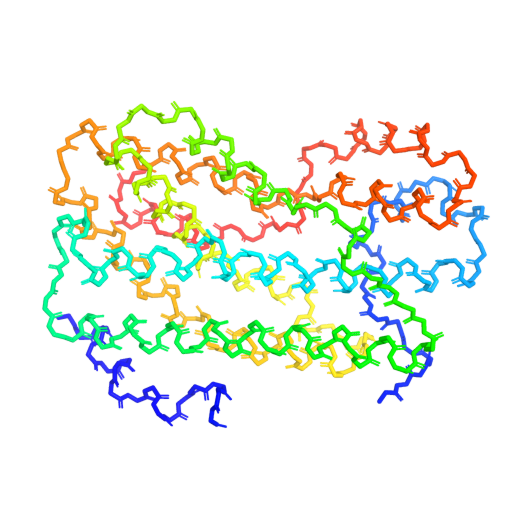.774 24.550 172.317 1.00 31.22 316 ILE A N 1
ATOM 2192 C CA . ILE A 1 294 ? 36.529 24.257 173.025 1.00 36.08 316 ILE A CA 1
ATOM 2193 C C . ILE A 1 294 ? 36.337 22.770 173.321 1.00 37.74 316 ILE A C 1
ATOM 2194 O O . ILE A 1 294 ? 35.751 22.428 174.358 1.00 34.87 316 ILE A O 1
ATOM 2199 N N . HIS A 1 295 ? 36.816 21.891 172.430 1.00 37.67 317 HIS A N 1
ATOM 2200 C CA . HIS A 1 295 ? 36.749 20.457 172.690 1.00 39.76 317 HIS A CA 1
ATOM 2201 C C . HIS A 1 295 ? 37.425 20.135 174.006 1.00 37.65 317 HIS A C 1
ATOM 2202 O O . HIS A 1 295 ? 36.889 19.400 174.825 1.00 44.10 317 HIS A O 1
ATOM 2209 N N . THR A 1 296 ? 38.602 20.704 174.203 1.00 40.10 318 THR A N 1
ATOM 2210 C CA . THR A 1 296 ? 39.397 20.502 175.411 1.00 40.13 318 THR A CA 1
ATOM 2211 C C . THR A 1 296 ? 38.773 21.140 176.651 1.00 43.83 318 THR A C 1
ATOM 2212 O O . THR A 1 296 ? 38.813 20.552 177.733 1.00 45.44 318 THR A O 1
ATOM 2216 N N . LEU A 1 297 ? 38.202 22.335 176.503 1.00 40.11 319 LEU A N 1
ATOM 2217 C CA . LEU A 1 297 ? 37.486 22.987 177.606 1.00 41.29 319 LEU A CA 1
ATOM 2218 C C . LEU A 1 297 ? 36.291 22.131 178.080 1.00 40.40 319 LEU A C 1
ATOM 2219 O O . LEU A 1 297 ? 36.123 21.877 179.280 1.00 42.20 319 LEU A O 1
ATOM 2224 N N . LEU A 1 298 ? 35.468 21.706 177.131 1.00 36.75 320 LEU A N 1
ATOM 2225 C CA . LEU A 1 298 ? 34.294 20.923 177.429 1.00 38.57 320 LEU A CA 1
ATOM 2226 C C . LEU A 1 298 ? 34.621 19.522 178.013 1.00 41.55 320 LEU A C 1
ATOM 2227 O O . LEU A 1 298 ? 33.893 19.023 178.882 1.00 42.69 320 LEU A O 1
ATOM 2232 N N . THR A 1 299 ? 35.715 18.922 177.542 1.00 42.12 321 THR A N 1
ATOM 2233 C CA . THR A 1 299 ? 36.240 17.661 178.083 1.00 44.31 321 THR A CA 1
ATOM 2234 C C . THR A 1 299 ? 36.692 17.839 179.532 1.00 46.42 321 THR A C 1
ATOM 2235 O O . THR A 1 299 ? 36.341 17.044 180.396 1.00 49.64 321 THR A O 1
ATOM 2239 N N . GLU A 1 300 ? 37.461 18.883 179.796 1.00 47.99 322 GLU A N 1
ATOM 2240 C CA . GLU A 1 300 ? 37.929 19.149 181.158 1.00 54.09 322 GLU A CA 1
ATOM 2241 C C . GLU A 1 300 ? 36.782 19.426 182.136 1.00 54.09 322 GLU A C 1
ATOM 2242 O O . GLU A 1 300 ? 36.882 19.107 183.314 1.00 61.45 322 GLU A O 1
ATOM 2248 N N . MET A 1 301 ? 35.699 20.010 181.642 1.00 52.09 323 MET A N 1
ATOM 2249 C CA . MET A 1 301 ? 34.557 20.367 182.479 1.00 52.51 323 MET A CA 1
ATOM 2250 C C . MET A 1 301 ? 33.610 19.188 182.704 1.00 53.80 323 MET A C 1
ATOM 2251 O O . MET A 1 301 ? 32.674 19.298 183.492 1.00 56.26 323 MET A O 1
ATOM 2256 N N . ASP A 1 302 ? 33.850 18.085 181.992 1.00 57.10 324 ASP A N 1
ATOM 2257 C CA . ASP A 1 302 ? 33.015 16.871 182.042 1.00 61.68 324 ASP A CA 1
ATOM 2258 C C . ASP A 1 302 ? 31.633 17.081 181.406 1.00 58.07 324 ASP A C 1
ATOM 2259 O O . ASP A 1 302 ? 30.668 16.451 181.820 1.00 54.91 324 ASP A O 1
ATOM 2264 N N . VAL A 1 303 ? 31.534 17.946 180.395 1.00 55.75 325 VAL A N 1
ATOM 2265 C CA . VAL A 1 303 ? 30.249 18.174 179.720 1.00 54.53 325 VAL A CA 1
ATOM 2266 C C . VAL A 1 303 ? 30.324 17.873 178.242 1.00 50.32 325 VAL A C 1
ATOM 2267 O O . VAL A 1 303 ? 29.371 18.167 177.526 1.00 55.91 325 VAL A O 1
#

Sequence (282 aa):
NAVINRLVGNWHRRAAVKFDPGRPDFREDMIPFFRGHPIWERLSDETRSRLLSWGWVAYNRNTVLIEQRIANPAFELVIGGAYPGLGGQQLELAVAQAMVDEQYHTLMHINGSAVTRRMRRSDFSDRVLPDSHITTIHQEHLDRCEEPWQRSLTTLGFATVAEISINAYLDLLADDQEIQVVNSSTTVKLHNRDEYCHASISGEMMKQVYEALPADRRRFLLEKVVAGLEAFVAPDFTTWESIVAFEGVPGWEKAAAEVREAQGGTHLVQDHSGIHTLLTEMDV

Solvent-accessible surface area: 13337 Å² total; per-residue (Å²): 90,83,68,9,64,182,28,23,35,65,36,123,204,73,4,16,48,160,83,73,98,79,72,33,1,7,66,74,102,14,4,12,9,98,63,32,103,10,12,146,209,15,62,116,132,31,59,44,62,0,14,1,0,1,0,0,11,9,2,47,25,0,13,4,0,2,65,108,0,0,14,44,2,4,114,58,10,60,70,56,51,11,57,40,35,55,59,108,76,19,76,76,1,0,41,28,2,42,70,2,0,87,56,0,10,103,17,0,86,80,1,4,41,39,3,56,189,69,59,202,33,118,5,39,34,198,39,14,47,69,5,58,5,6,48,33,8,89,85,22,33,108,149,16,140,78,92,67,31,102,21,7,0,8,3,0,0,5,2,0,0,3,14,5,1,23,7,9,0,61,33,0,6,114,34,165,120,1,2,85,44,2,11,72,16,0,76,72,0,6,132,2,1,114,22,2,23,50,6,4,6,44,7,0,59,80,0,39,118,40,11,73,76,95,84,78,146,31,0,17,82,20,1,97,17,0,34,132,6,12,4,27,19,28,26,66,8,24,38,31,0,2,43,112,39,53,5,110,51,69,123,153,3,6,64,76,5,97,137,72,37,42,78,69,78,47,1,132,70,57,64,25,2,127,64,7,41,90,102,26,134,78

Nearest PDB structures (foldseek):
  5hyh-assembly1_A  TM=1.003E+00  e=7.721E-39  Streptomyces venezuelae ATCC 10712
  2jcd-assembly1_B  TM=9.602E-01  e=5.882E-17  Streptomyces thioluteus
  3chu-assembly1_A  TM=8.874E-01  e=4.406E-16  unclassified
  3chu-assembly1_B  TM=8.673E-01  e=9.688E-16  unclassified
  3cht-assembly1_B  TM=8.873E-01  e=6.946E-15  unclassified

CATH classification: 1.10.620.20

B-factor: mean 39.67, std 10.56, range [25.23, 91.12]